Protein AF-A0A2D5T0W1-F1 (afdb_monomer)

Sequence (255 aa):
QSCENLFVDTDKVRLIQILGNLVSNSIKYTDVGSITVSSSKSNTHCSIQITDTGIGIEDIDKIMLPFEQETNVQPLDANSSGLGLDVVSHLCELLKIEFSIDSALGKGTQVKLTLPLKKIETSEITNTPTQAPDYTQKLGRILIVDDNTINLIIAEKMLSPLCTCLDKAKDGLKSLELIKKNQYDIVLLDINMPHMDGFEVLKELKSLNLTYKPKIYMLTADAYETTKKRCLSLGCDGFLTKPFSKQQLLSLLHS

pLDDT: mean 79.27, std 15.31, range [31.59, 97.62]

Radius of gyration: 21.16 Å; Cα contacts (8 Å, |Δi|>4): 394; chains: 1; bounding box: 55×38×54 Å

Solvent-accessible surface area (backbone atoms only — not comparable to full-atom values): 14738 Å² total; per-residue (Å²): 106,87,65,78,93,69,73,67,90,66,64,63,70,61,51,50,51,40,52,50,42,54,52,50,49,42,55,75,49,27,91,70,76,58,74,47,79,49,64,41,67,61,95,54,34,36,36,42,37,42,36,26,44,16,51,39,43,81,59,64,75,57,40,55,38,80,68,30,66,68,88,88,60,84,61,101,55,96,75,72,74,37,60,56,49,32,53,34,52,53,52,25,59,76,68,63,29,49,76,48,76,50,56,35,68,72,61,6,37,36,39,38,39,39,37,66,44,65,82,76,76,86,76,78,77,69,82,64,77,75,68,73,76,82,72,81,68,64,42,56,33,33,34,43,32,36,60,50,68,66,58,49,54,53,50,44,71,64,40,56,91,45,32,75,42,76,49,80,25,59,36,35,68,54,40,52,55,46,57,75,73,44,88,46,50,33,37,40,34,33,38,90,35,76,102,35,29,32,66,55,43,50,53,52,55,68,71,48,86,60,96,67,82,53,45,36,32,39,34,28,79,64,84,50,69,69,57,53,53,53,44,52,77,66,66,47,76,45,71,46,51,50,90,69,51,67,65,61,52,50,60,58,77,76,105

Nearest PDB structures (foldseek):
  4h60-assembly1_A  TM=9.313E-01  e=6.695E-10  Vibrio cholerae O395
  3oo1-assembly2_B  TM=9.133E-01  e=2.924E-09  Escherichia coli K-12
  8wiw-assembly1_h  TM=9.390E-01  e=2.219E-08  Salmonella enterica subsp. enterica serovar Typhimurium str. LT2
  1u8t-assembly2_B  TM=9.004E-01  e=1.444E-08  Escherichia coli
  6zxc-assembly2_D  TM=9.232E-01  e=6.704E-08  Leptospira biflexa serovar Patoc strain 'Patoc 1 (Paris)'

Foldseek 3Di:
DDCPPADAPFDPLLVVLLVVLLVVVLVQQAPDWDWDWDWDDDPWKIKIKIWHQGQWDADPPQLLDPQGDDPPDDGPDPPDRSRRNVSNVVSCVVRVWDWDKDIDGRRTIMIMTMGTGDDDPPDDPPPPPPPPPPLVDAAEEEEEEALDPVVVVVVCVLRVVRHPYYHYHNALVVVLVDVVVDPHQEYEAEQDHPPAGRLNSLVVVVVPPDPDDHQYEYEYCDPDPVVVVSCVVSPHPYYDHPPDDSSVVVVSSVD

Mean predicted aligned error: 15.55 Å

Structure (mmCIF, N/CA/C/O backbone):
data_AF-A0A2D5T0W1-F1
#
_entry.id   AF-A0A2D5T0W1-F1
#
loop_
_atom_site.group_PDB
_atom_site.id
_atom_site.type_symbol
_atom_site.label_atom_id
_atom_site.label_alt_id
_atom_site.label_comp_id
_atom_site.label_asym_id
_atom_site.label_entity_id
_atom_site.label_seq_id
_atom_site.pdbx_PDB_ins_code
_atom_site.Cartn_x
_atom_site.Cartn_y
_atom_site.Cartn_z
_atom_site.occupancy
_atom_site.B_iso_or_equiv
_atom_site.auth_seq_id
_atom_site.auth_comp_id
_atom_site.auth_asym_id
_atom_site.auth_atom_id
_atom_site.pdbx_PDB_model_num
ATOM 1 N N . GLN A 1 1 ? 24.998 -7.836 -4.354 1.00 45.38 1 GLN A N 1
ATOM 2 C CA . GLN A 1 1 ? 25.254 -7.440 -2.948 1.00 45.38 1 GLN A CA 1
ATOM 3 C C . GLN A 1 1 ? 23.921 -7.093 -2.311 1.00 45.38 1 GLN A C 1
ATOM 5 O O . GLN A 1 1 ? 23.120 -6.476 -2.999 1.00 45.38 1 GLN A O 1
ATOM 10 N N . SER A 1 2 ? 23.685 -7.472 -1.050 1.00 46.75 2 SER A N 1
ATOM 11 C CA . SER A 1 2 ? 22.468 -7.064 -0.334 1.00 46.75 2 SER A CA 1
ATOM 12 C C . SER A 1 2 ? 22.363 -5.529 -0.294 1.00 46.75 2 SER A C 1
ATOM 14 O O . SER A 1 2 ? 23.347 -4.827 -0.019 1.00 46.75 2 SER A O 1
ATOM 16 N N . CYS A 1 3 ? 21.182 -5.013 -0.632 1.00 53.59 3 CYS A N 1
ATOM 17 C CA . CYS A 1 3 ? 20.845 -3.588 -0.614 1.00 53.59 3 CYS A CA 1
ATOM 18 C C . CYS A 1 3 ? 20.311 -3.125 0.753 1.00 53.59 3 CYS A C 1
ATOM 20 O O . CYS A 1 3 ? 19.747 -2.037 0.851 1.00 53.59 3 CYS A O 1
ATOM 22 N N . GLU A 1 4 ? 20.496 -3.922 1.809 1.00 51.88 4 GLU A N 1
ATOM 23 C CA . GLU A 1 4 ? 20.192 -3.520 3.184 1.00 51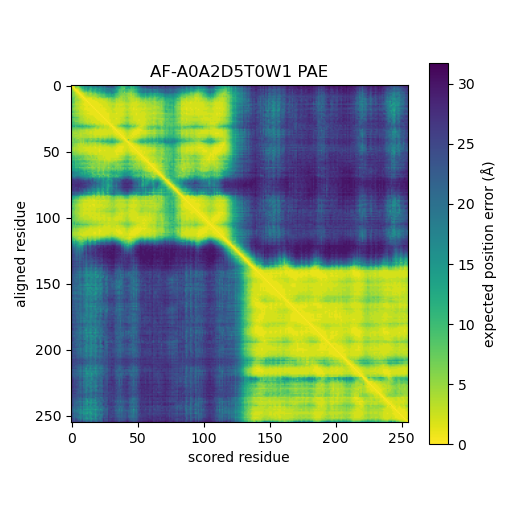.88 4 GLU A CA 1
ATOM 24 C C . GLU A 1 4 ? 20.899 -2.202 3.550 1.00 51.88 4 GLU A C 1
ATOM 26 O O . GLU A 1 4 ? 22.074 -1.996 3.228 1.00 51.88 4 GLU A O 1
ATOM 31 N N . ASN A 1 5 ? 20.160 -1.304 4.214 1.00 54.34 5 ASN A N 1
ATOM 32 C CA . ASN A 1 5 ? 20.605 0.019 4.682 1.00 54.34 5 ASN A CA 1
ATOM 33 C C . ASN A 1 5 ? 21.060 1.005 3.587 1.00 54.34 5 ASN A C 1
ATOM 35 O O . ASN A 1 5 ? 21.870 1.895 3.847 1.00 54.34 5 ASN A O 1
ATOM 39 N N . LEU A 1 6 ? 20.546 0.869 2.361 1.00 63.28 6 LEU A N 1
ATOM 40 C CA . LEU A 1 6 ? 20.759 1.850 1.298 1.00 63.28 6 LEU A CA 1
ATOM 41 C C . LEU A 1 6 ? 19.722 2.980 1.384 1.00 63.28 6 LEU A C 1
ATOM 43 O O . LEU A 1 6 ? 18.521 2.730 1.298 1.00 63.28 6 LEU A O 1
ATOM 47 N N . PHE A 1 7 ? 20.190 4.221 1.505 1.00 64.81 7 PHE A N 1
ATOM 48 C CA . PHE A 1 7 ? 19.343 5.412 1.477 1.00 64.81 7 PHE A CA 1
ATOM 49 C C . PHE A 1 7 ? 19.454 6.080 0.108 1.00 64.81 7 PHE A C 1
ATOM 51 O O . PHE A 1 7 ? 20.556 6.359 -0.363 1.00 64.81 7 PHE A O 1
ATOM 58 N N . VAL A 1 8 ? 18.311 6.309 -0.537 1.00 72.25 8 VAL A N 1
ATOM 59 C CA . VAL A 1 8 ? 18.223 7.027 -1.812 1.00 72.25 8 VAL A CA 1
ATOM 60 C C . VAL A 1 8 ? 17.507 8.347 -1.555 1.00 72.25 8 VAL A C 1
ATOM 62 O O . VAL A 1 8 ? 16.412 8.357 -0.996 1.00 72.25 8 VAL A O 1
ATOM 65 N N . ASP A 1 9 ? 18.135 9.449 -1.954 1.00 73.56 9 ASP A N 1
ATOM 66 C CA . ASP A 1 9 ? 17.554 10.790 -1.895 1.00 73.56 9 ASP A CA 1
ATOM 67 C C . ASP A 1 9 ? 16.617 10.989 -3.096 1.00 73.56 9 ASP A C 1
ATOM 69 O O . ASP A 1 9 ? 17.058 11.289 -4.205 1.00 73.56 9 ASP A O 1
ATOM 73 N N . THR A 1 10 ? 15.328 10.712 -2.897 1.00 80.94 10 THR A N 1
ATOM 74 C CA . THR A 1 10 ? 14.291 10.777 -3.935 1.00 80.94 10 THR A CA 1
ATOM 75 C C . THR A 1 10 ? 12.915 11.030 -3.316 1.00 80.94 10 THR A C 1
ATOM 77 O O . THR A 1 10 ? 12.722 10.857 -2.109 1.00 80.94 10 THR A O 1
ATOM 80 N N . ASP A 1 11 ? 11.934 11.416 -4.135 1.00 82.19 11 ASP A N 1
ATOM 81 C CA . ASP A 1 11 ? 10.546 11.516 -3.689 1.00 82.19 11 ASP A CA 1
ATOM 82 C C . ASP A 1 11 ? 9.986 10.109 -3.447 1.00 82.19 11 ASP A C 1
ATOM 84 O O . ASP A 1 11 ? 9.605 9.379 -4.365 1.00 82.19 11 ASP A O 1
ATOM 88 N N . LYS A 1 12 ? 9.938 9.730 -2.168 1.00 80.25 12 LYS A N 1
ATOM 89 C CA . LYS A 1 12 ? 9.448 8.427 -1.715 1.00 80.25 12 LYS A CA 1
ATOM 90 C C . LYS A 1 12 ? 8.034 8.127 -2.216 1.00 80.25 12 LYS A C 1
ATOM 92 O O . LYS A 1 12 ? 7.755 6.979 -2.551 1.00 80.25 12 LYS A O 1
ATOM 97 N N . VAL A 1 13 ? 7.134 9.112 -2.240 1.00 73.19 13 VAL A N 1
ATOM 98 C CA . VAL A 1 13 ? 5.731 8.891 -2.624 1.00 73.19 13 VAL A CA 1
ATOM 99 C C . VAL A 1 13 ? 5.659 8.562 -4.108 1.00 73.19 13 VAL A C 1
ATOM 101 O O . VAL A 1 13 ? 5.039 7.569 -4.488 1.00 73.19 13 VAL A O 1
ATOM 104 N N . ARG A 1 14 ? 6.356 9.340 -4.941 1.00 80.31 14 ARG A N 1
ATOM 105 C CA . ARG A 1 14 ? 6.406 9.119 -6.391 1.00 80.31 14 ARG A CA 1
ATOM 106 C C . ARG A 1 14 ? 7.148 7.840 -6.763 1.00 80.31 14 ARG A C 1
ATOM 108 O O . ARG A 1 14 ? 6.689 7.115 -7.638 1.00 80.31 14 ARG A O 1
ATOM 115 N N . LEU A 1 15 ? 8.227 7.498 -6.057 1.00 84.81 15 LEU A N 1
ATOM 116 C CA . LEU A 1 15 ? 8.917 6.225 -6.267 1.00 84.81 15 LEU A CA 1
ATOM 117 C C . LEU A 1 15 ? 8.020 5.029 -5.922 1.00 84.81 15 LEU A C 1
ATOM 119 O O . LEU A 1 15 ? 7.969 4.065 -6.682 1.00 84.81 15 LEU A O 1
ATOM 123 N N . ILE A 1 16 ? 7.281 5.079 -4.809 1.00 83.44 16 ILE A N 1
ATOM 124 C CA . ILE A 1 16 ? 6.334 4.005 -4.480 1.00 83.44 16 ILE A CA 1
ATOM 125 C C . ILE A 1 16 ? 5.197 3.950 -5.508 1.00 83.44 16 ILE A C 1
ATOM 127 O O . ILE A 1 16 ? 4.772 2.854 -5.856 1.00 83.44 16 ILE A O 1
ATOM 131 N N . GLN A 1 17 ? 4.742 5.090 -6.036 1.00 77.19 17 GLN A N 1
ATOM 132 C CA . GLN A 1 17 ? 3.754 5.135 -7.119 1.00 77.19 17 GLN A CA 1
ATOM 133 C C . GLN A 1 17 ? 4.265 4.416 -8.380 1.00 77.19 17 GLN A C 1
ATOM 135 O O . GLN A 1 17 ? 3.554 3.575 -8.927 1.00 77.19 17 GLN A O 1
ATOM 140 N N . ILE A 1 18 ? 5.514 4.676 -8.791 1.00 84.75 18 ILE A N 1
ATOM 141 C CA . ILE A 1 18 ? 6.159 3.970 -9.909 1.00 84.75 18 ILE A CA 1
ATOM 142 C C . ILE A 1 18 ? 6.180 2.458 -9.647 1.00 84.75 18 ILE A C 1
ATOM 144 O O . ILE A 1 18 ? 5.709 1.671 -10.466 1.00 84.75 18 ILE A O 1
ATOM 148 N N . LEU A 1 19 ? 6.701 2.042 -8.489 1.00 88.38 19 LEU A N 1
ATOM 149 C CA . LEU A 1 19 ? 6.830 0.624 -8.145 1.00 88.38 19 LEU A CA 1
ATOM 150 C C . LEU A 1 19 ? 5.466 -0.072 -8.055 1.00 88.38 19 LEU A C 1
ATOM 152 O O . LEU A 1 19 ? 5.326 -1.205 -8.509 1.00 88.38 19 LEU A O 1
ATOM 156 N N . GLY A 1 20 ? 4.461 0.609 -7.502 1.00 81.69 20 GLY A N 1
ATOM 157 C CA . GLY A 1 20 ? 3.093 0.114 -7.404 1.00 81.69 20 GLY A CA 1
ATOM 158 C C . GLY A 1 20 ? 2.482 -0.161 -8.775 1.00 81.69 20 GLY A C 1
ATOM 159 O O . GLY A 1 20 ? 1.943 -1.245 -8.985 1.00 81.69 20 GLY A O 1
ATOM 160 N N . ASN A 1 21 ? 2.633 0.768 -9.723 1.00 81.44 21 ASN A N 1
ATOM 161 C CA . ASN A 1 21 ? 2.142 0.591 -11.091 1.00 81.44 21 ASN A CA 1
ATOM 162 C C . ASN A 1 21 ? 2.801 -0.608 -11.782 1.00 81.44 21 ASN A C 1
ATOM 164 O O . ASN A 1 21 ? 2.114 -1.439 -12.373 1.00 81.44 21 ASN A O 1
ATOM 168 N N . LEU A 1 22 ? 4.125 -0.736 -11.666 1.00 85.88 22 LEU A N 1
ATOM 169 C CA . LEU A 1 22 ? 4.877 -1.812 -12.315 1.00 85.88 22 LEU A CA 1
ATOM 170 C C . LEU A 1 22 ? 4.545 -3.196 -11.738 1.00 85.88 22 LEU A C 1
ATOM 172 O O . LEU A 1 22 ? 4.319 -4.142 -12.494 1.00 85.88 22 LEU A O 1
ATOM 176 N N . VAL A 1 23 ? 4.461 -3.319 -10.409 1.00 84.94 23 VAL A N 1
ATOM 177 C CA . VAL A 1 23 ? 4.083 -4.581 -9.748 1.00 84.94 23 VAL A CA 1
ATOM 178 C C . VAL A 1 23 ? 2.622 -4.931 -10.031 1.00 84.94 23 VAL A C 1
ATOM 180 O O . VAL 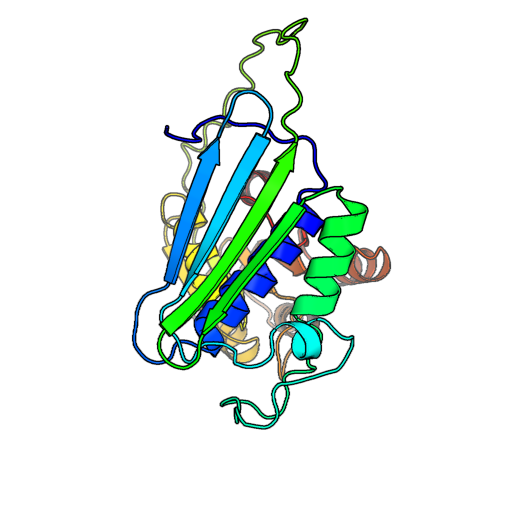A 1 23 ? 2.318 -6.090 -10.296 1.00 84.94 23 VAL A O 1
ATOM 183 N N . SER A 1 24 ? 1.722 -3.944 -10.024 1.00 78.19 24 SER A N 1
ATOM 184 C CA . SER A 1 24 ? 0.312 -4.155 -10.366 1.00 78.19 24 SER A CA 1
ATOM 185 C C . SER A 1 24 ? 0.155 -4.672 -11.797 1.00 78.19 24 SER A C 1
ATOM 187 O O . SER A 1 24 ? -0.530 -5.669 -12.013 1.00 78.19 24 SER A O 1
ATOM 189 N N . ASN A 1 25 ? 0.866 -4.077 -12.763 1.00 81.81 25 ASN A N 1
ATOM 190 C CA . ASN A 1 25 ? 0.891 -4.564 -14.144 1.00 81.81 25 ASN A CA 1
ATOM 191 C C . ASN A 1 25 ? 1.426 -5.999 -14.224 1.00 81.81 25 ASN A C 1
ATOM 193 O O . ASN A 1 25 ? 0.813 -6.841 -14.872 1.00 81.81 25 ASN A O 1
ATOM 197 N N . SER A 1 26 ? 2.513 -6.299 -13.509 1.00 83.06 26 SER A N 1
ATOM 198 C CA . SER A 1 26 ? 3.088 -7.651 -13.464 1.00 83.06 26 SER A CA 1
ATOM 199 C C . SER A 1 26 ? 2.066 -8.687 -12.977 1.00 83.06 26 SER A C 1
ATOM 201 O O . SER A 1 26 ? 1.957 -9.761 -13.560 1.00 83.06 26 SER A O 1
ATOM 203 N N . ILE A 1 27 ? 1.286 -8.358 -11.938 1.00 79.00 27 ILE A N 1
ATOM 204 C CA . ILE A 1 27 ? 0.214 -9.219 -11.405 1.00 79.00 27 ILE A CA 1
ATOM 205 C C . ILE A 1 27 ? -0.926 -9.351 -12.412 1.00 79.00 27 ILE A C 1
ATOM 207 O O . ILE A 1 27 ? -1.388 -10.454 -12.676 1.00 79.00 27 ILE A O 1
ATOM 211 N N . LYS A 1 28 ? -1.367 -8.234 -12.994 1.00 76.00 28 LYS A N 1
ATOM 212 C CA . LYS A 1 28 ? -2.501 -8.198 -13.920 1.00 76.00 28 LYS A CA 1
ATOM 213 C C . LYS A 1 28 ? -2.263 -9.031 -15.183 1.00 76.00 28 LYS A C 1
ATOM 215 O O . LYS A 1 28 ? -3.205 -9.617 -15.703 1.00 76.00 28 LYS A O 1
ATOM 220 N N . TYR A 1 29 ? -1.028 -9.062 -15.682 1.00 77.69 29 TYR A N 1
ATOM 221 C CA . TYR A 1 29 ? -0.672 -9.710 -16.949 1.00 77.69 29 TYR A CA 1
ATOM 222 C C . TYR A 1 29 ? 0.039 -11.064 -16.778 1.00 77.69 29 TYR A C 1
ATOM 224 O O . TYR A 1 29 ? 0.425 -11.686 -17.771 1.00 77.69 29 TYR A O 1
ATOM 232 N N . THR A 1 30 ? 0.170 -11.551 -15.539 1.00 80.38 30 THR A N 1
ATOM 233 C CA . THR A 1 30 ? 0.715 -12.879 -15.217 1.00 80.38 30 THR A CA 1
ATOM 234 C C . THR A 1 30 ? -0.337 -13.712 -14.500 1.00 80.38 30 THR A C 1
ATOM 236 O O . THR A 1 30 ? -0.430 -13.690 -13.276 1.00 80.38 30 THR A O 1
ATOM 239 N N . ASP A 1 31 ? -1.125 -14.462 -15.270 1.00 76.81 31 ASP A N 1
ATOM 240 C CA . ASP A 1 31 ? -2.172 -15.337 -14.724 1.00 76.81 31 ASP A CA 1
ATOM 241 C C . ASP A 1 31 ? -1.574 -16.589 -14.050 1.00 76.81 31 ASP A C 1
ATOM 243 O O . ASP A 1 31 ? -1.896 -16.937 -12.914 1.00 76.81 31 ASP A O 1
ATOM 247 N N . VAL A 1 32 ? -0.601 -17.226 -14.713 1.00 77.12 32 VAL A N 1
ATOM 248 C CA . VAL A 1 32 ? 0.178 -18.348 -14.173 1.00 77.12 32 VAL A CA 1
ATOM 249 C C . VAL A 1 32 ? 1.659 -18.062 -14.374 1.00 77.12 32 VAL A C 1
ATOM 251 O O . VAL A 1 32 ? 2.104 -17.862 -15.499 1.00 77.12 32 VAL A O 1
ATOM 254 N N . GLY A 1 33 ? 2.433 -18.068 -13.289 1.00 87.38 33 GLY A N 1
ATOM 255 C CA . GLY A 1 33 ? 3.867 -17.805 -13.343 1.00 87.38 33 GLY A CA 1
ATOM 256 C C . GLY A 1 33 ? 4.416 -17.267 -12.028 1.00 87.38 33 GLY A C 1
ATOM 257 O O . GLY A 1 33 ? 3.866 -17.496 -10.951 1.00 87.38 33 GLY A O 1
ATOM 258 N N . SER A 1 34 ? 5.529 -16.551 -12.120 1.00 85.31 34 SER A N 1
ATOM 259 C CA . SER A 1 34 ? 6.159 -15.845 -11.012 1.00 85.31 34 SER A CA 1
ATOM 260 C C . SER A 1 34 ? 6.420 -14.382 -11.352 1.00 85.31 34 SER A C 1
ATOM 262 O O . SER A 1 34 ? 6.590 -14.003 -12.512 1.00 85.31 34 SER A O 1
ATOM 264 N N . ILE A 1 35 ? 6.462 -13.575 -10.292 1.00 88.44 35 ILE A N 1
ATOM 265 C CA . ILE A 1 35 ? 6.855 -12.171 -10.322 1.00 88.44 35 ILE A CA 1
ATOM 266 C C . ILE A 1 35 ? 7.987 -12.016 -9.316 1.00 88.44 35 ILE A C 1
ATOM 268 O O . ILE A 1 35 ? 7.854 -12.380 -8.146 1.00 88.44 35 ILE A O 1
ATOM 272 N N . THR A 1 36 ? 9.113 -11.486 -9.774 1.00 88.62 36 THR A N 1
ATOM 273 C CA . THR A 1 36 ? 10.325 -11.303 -8.983 1.00 88.62 36 THR A CA 1
ATOM 274 C C . THR A 1 36 ? 10.657 -9.825 -8.910 1.00 88.62 36 THR A C 1
ATOM 276 O O . THR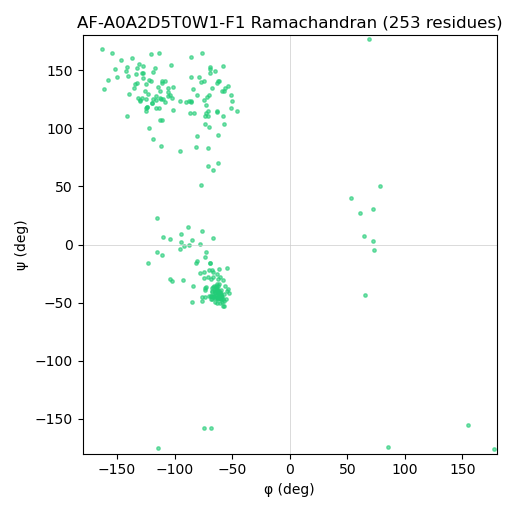 A 1 36 ? 10.827 -9.171 -9.934 1.00 88.62 36 THR A O 1
ATOM 279 N N . VAL A 1 37 ? 10.798 -9.307 -7.691 1.00 89.69 37 VAL A N 1
ATOM 280 C CA . VAL A 1 37 ? 11.337 -7.967 -7.443 1.00 89.69 37 VAL A CA 1
ATOM 281 C C . VAL A 1 37 ? 12.720 -8.125 -6.835 1.00 89.69 37 VAL A C 1
ATOM 283 O O . VAL A 1 37 ? 12.885 -8.774 -5.803 1.00 89.69 37 VAL A O 1
ATOM 286 N N . SER A 1 38 ? 13.721 -7.541 -7.479 1.00 87.62 38 SER A N 1
ATOM 287 C CA . SER A 1 38 ? 15.112 -7.595 -7.044 1.00 87.62 38 SER A CA 1
ATOM 288 C C . SER A 1 38 ? 15.729 -6.204 -7.042 1.00 87.62 38 SER A C 1
ATOM 290 O O . SER A 1 38 ? 15.271 -5.295 -7.734 1.00 87.62 38 SER A O 1
ATOM 292 N N . SER A 1 39 ? 16.765 -6.018 -6.233 1.00 87.12 39 SER A N 1
ATOM 293 C CA . SER A 1 39 ? 17.543 -4.787 -6.223 1.00 87.12 39 SER A CA 1
ATOM 294 C C . SER A 1 39 ? 19.031 -5.097 -6.239 1.00 87.12 39 SER A C 1
ATOM 296 O O . SER A 1 39 ? 19.492 -6.113 -5.712 1.00 87.12 39 SER A O 1
ATOM 298 N N . SER A 1 40 ? 19.797 -4.226 -6.886 1.00 85.75 40 SER A N 1
ATOM 299 C CA . SER A 1 40 ? 21.252 -4.307 -6.915 1.00 85.75 40 SER A CA 1
ATOM 300 C C . SER A 1 40 ? 21.859 -2.912 -6.828 1.00 85.75 40 SER A C 1
ATOM 302 O O . SER A 1 40 ? 21.235 -1.929 -7.216 1.00 85.75 40 SER A O 1
ATOM 304 N N . LYS A 1 41 ? 23.076 -2.804 -6.299 1.00 84.25 41 LYS A N 1
ATOM 305 C CA . LYS A 1 41 ? 23.775 -1.524 -6.146 1.00 84.25 41 LYS A CA 1
ATOM 306 C C . LYS A 1 41 ? 25.164 -1.569 -6.765 1.00 84.25 41 LYS A C 1
ATOM 308 O O . LYS A 1 41 ? 25.838 -2.598 -6.718 1.00 84.25 41 LYS A O 1
ATOM 313 N N . SER A 1 42 ? 25.585 -0.427 -7.284 1.00 81.38 42 SER A N 1
ATOM 314 C CA . SER A 1 42 ? 26.960 -0.080 -7.623 1.00 81.38 42 SER A CA 1
ATOM 315 C C . SER A 1 42 ? 27.429 1.072 -6.721 1.00 81.38 42 SER A C 1
ATOM 317 O O . SER A 1 42 ? 26.714 1.498 -5.815 1.00 81.38 42 SER A O 1
ATOM 319 N N . ASN A 1 43 ? 28.634 1.594 -6.957 1.00 75.25 43 ASN A N 1
ATOM 320 C CA . ASN A 1 43 ? 29.147 2.746 -6.206 1.00 75.25 43 ASN A CA 1
ATOM 321 C C . ASN A 1 43 ? 28.384 4.048 -6.488 1.00 75.25 43 ASN A C 1
ATOM 323 O O . ASN A 1 43 ? 28.456 4.974 -5.685 1.00 75.25 43 ASN A O 1
ATOM 327 N N . THR A 1 44 ? 27.705 4.135 -7.631 1.00 79.50 44 THR A N 1
ATOM 328 C CA . THR A 1 44 ? 27.087 5.373 -8.126 1.00 79.50 44 THR A CA 1
ATOM 329 C C . THR A 1 44 ? 25.594 5.237 -8.374 1.00 79.50 44 THR A C 1
ATOM 331 O O . THR A 1 44 ? 24.918 6.252 -8.481 1.00 79.50 44 THR A O 1
ATOM 334 N N . HIS A 1 45 ? 25.065 4.013 -8.445 1.00 86.19 45 HIS A N 1
ATOM 335 C CA . HIS A 1 45 ? 23.668 3.766 -8.784 1.00 86.19 45 HIS A CA 1
ATOM 336 C C . HIS A 1 45 ? 23.079 2.607 -7.980 1.00 86.19 45 HIS A C 1
ATOM 338 O O . HIS A 1 45 ? 23.761 1.641 -7.640 1.00 86.19 45 HIS A O 1
ATOM 344 N N . CYS A 1 46 ? 21.783 2.685 -7.714 1.00 88.56 46 CYS A N 1
ATOM 345 C CA . CYS A 1 46 ? 20.951 1.576 -7.279 1.00 88.56 46 CYS A CA 1
ATOM 346 C C . CYS A 1 46 ? 20.040 1.199 -8.438 1.00 88.56 46 CYS A C 1
ATOM 348 O O . CYS A 1 46 ? 19.532 2.081 -9.117 1.00 88.56 46 CYS A O 1
ATOM 350 N N . SER A 1 47 ? 19.808 -0.087 -8.657 1.00 90.62 47 SER A N 1
ATOM 351 C CA . SER A 1 47 ? 18.797 -0.549 -9.596 1.00 90.62 47 SER A CA 1
ATOM 352 C C . SER A 1 47 ? 17.756 -1.400 -8.895 1.00 90.62 47 SER A C 1
ATOM 354 O O . SER A 1 47 ? 18.082 -2.195 -8.011 1.00 90.62 47 SER A O 1
ATOM 356 N N . ILE A 1 48 ? 16.505 -1.215 -9.296 1.00 92.38 48 ILE A N 1
ATOM 357 C CA . ILE A 1 48 ? 15.366 -2.040 -8.912 1.00 92.38 48 ILE A CA 1
ATOM 358 C C . ILE A 1 48 ? 14.860 -2.688 -10.191 1.00 92.38 48 ILE A C 1
ATOM 360 O O . ILE A 1 48 ? 14.615 -1.997 -11.176 1.00 92.38 48 ILE A O 1
ATOM 364 N N . GLN A 1 49 ? 14.719 -4.005 -10.175 1.00 93.25 49 GLN A N 1
ATOM 365 C CA . GLN A 1 49 ? 14.267 -4.782 -11.313 1.00 93.25 49 GLN A CA 1
ATOM 366 C C . GLN A 1 49 ? 13.036 -5.593 -10.928 1.00 93.25 49 GLN A C 1
ATOM 368 O O . GLN A 1 49 ? 13.035 -6.293 -9.914 1.00 93.25 49 GLN A O 1
ATOM 373 N N . ILE A 1 50 ? 12.000 -5.494 -11.750 1.00 93.75 50 ILE A N 1
ATOM 374 C CA . ILE A 1 50 ? 10.745 -6.227 -11.627 1.00 93.75 50 ILE A CA 1
ATOM 375 C C . ILE A 1 50 ? 10.656 -7.116 -12.860 1.00 93.75 50 ILE A C 1
ATOM 377 O O . ILE A 1 50 ? 10.814 -6.642 -13.980 1.00 93.75 50 ILE A O 1
ATOM 381 N N . THR A 1 51 ? 10.505 -8.418 -12.660 1.00 90.88 51 THR A N 1
ATOM 382 C CA . THR A 1 51 ? 10.447 -9.400 -13.743 1.00 90.88 51 THR A CA 1
ATOM 383 C C . THR A 1 51 ? 9.245 -10.290 -13.536 1.00 90.88 51 THR A C 1
ATOM 385 O O . THR A 1 51 ? 9.121 -10.914 -12.484 1.00 90.88 51 THR A O 1
ATOM 388 N N . ASP A 1 52 ? 8.388 -10.358 -14.538 1.00 92.19 52 ASP A N 1
ATOM 389 C CA . ASP A 1 52 ? 7.274 -11.284 -14.608 1.00 92.19 52 ASP A CA 1
ATOM 390 C C . ASP A 1 52 ? 7.473 -12.302 -15.732 1.00 92.19 52 ASP A C 1
ATOM 392 O O . ASP A 1 52 ? 8.345 -12.164 -16.587 1.00 92.19 52 ASP A O 1
ATOM 396 N N . THR A 1 53 ? 6.677 -13.363 -15.682 1.00 90.38 53 THR A N 1
ATOM 397 C CA . THR A 1 53 ? 6.671 -14.464 -16.661 1.00 90.38 53 THR A CA 1
ATOM 398 C C . THR A 1 53 ? 5.340 -14.520 -17.408 1.00 90.38 53 THR A C 1
ATOM 400 O O . THR A 1 53 ? 4.938 -15.576 -17.889 1.00 90.38 53 THR A O 1
ATOM 403 N N . GLY A 1 54 ? 4.630 -13.389 -17.446 1.00 87.75 54 GLY A N 1
ATOM 404 C CA . GLY A 1 54 ? 3.302 -13.274 -18.019 1.00 87.75 54 GLY A CA 1
ATOM 405 C C . GLY A 1 54 ? 3.295 -13.286 -19.543 1.00 87.75 54 GLY A C 1
ATOM 406 O O . GLY A 1 54 ? 4.218 -13.751 -20.212 1.00 87.75 54 GLY A O 1
ATOM 407 N N . ILE A 1 55 ? 2.224 -12.738 -20.108 1.00 84.44 55 ILE A N 1
ATOM 408 C CA . ILE A 1 55 ? 1.981 -12.738 -21.559 1.00 84.44 55 ILE A CA 1
ATOM 409 C C . ILE A 1 55 ? 3.057 -12.003 -22.373 1.00 84.44 55 ILE A C 1
ATOM 411 O O . ILE A 1 55 ? 3.215 -12.294 -23.557 1.00 84.44 55 ILE A O 1
ATOM 415 N N . GLY A 1 56 ? 3.818 -11.103 -21.744 1.00 85.50 56 GLY A N 1
ATOM 416 C CA . GLY A 1 56 ? 4.769 -10.229 -22.427 1.00 85.50 56 GLY A CA 1
ATOM 417 C C . GLY A 1 56 ? 4.089 -9.177 -23.308 1.00 85.50 56 GLY A C 1
ATOM 418 O O . GLY A 1 56 ? 2.867 -9.132 -23.415 1.00 85.50 56 GLY A O 1
ATOM 419 N N . ILE A 1 57 ? 4.906 -8.319 -23.905 1.00 84.88 57 ILE A N 1
ATOM 420 C CA . ILE A 1 57 ? 4.504 -7.164 -24.711 1.00 84.88 57 ILE A CA 1
ATOM 421 C C . ILE A 1 57 ? 5.203 -7.308 -26.064 1.00 84.88 57 ILE A C 1
ATOM 423 O O . ILE A 1 57 ? 6.400 -7.602 -26.108 1.00 84.88 57 ILE A O 1
ATOM 427 N N . GLU A 1 58 ? 4.465 -7.148 -27.160 1.00 81.50 58 GLU A N 1
ATOM 428 C CA . GLU A 1 58 ? 4.997 -7.212 -28.525 1.00 81.50 58 GLU A CA 1
ATOM 429 C C . GLU A 1 58 ? 5.564 -5.858 -28.953 1.00 81.50 58 GLU A C 1
ATOM 431 O O . GLU A 1 58 ? 6.701 -5.774 -29.415 1.00 81.50 58 GLU A O 1
ATOM 436 N N . ASP A 1 59 ? 4.778 -4.797 -28.763 1.00 81.88 59 ASP A N 1
ATOM 437 C CA . ASP A 1 59 ? 5.106 -3.444 -29.213 1.00 81.88 59 ASP A CA 1
ATOM 438 C C . ASP A 1 59 ? 5.369 -2.511 -28.024 1.00 81.88 59 ASP A C 1
ATOM 440 O O . ASP A 1 59 ? 4.489 -1.794 -27.537 1.00 81.88 59 ASP A O 1
ATOM 444 N N . ILE A 1 60 ? 6.614 -2.545 -27.542 1.00 81.31 60 ILE A N 1
ATOM 445 C CA . ILE A 1 60 ? 7.082 -1.710 -26.429 1.00 81.31 60 ILE A CA 1
ATOM 446 C C . ILE A 1 60 ? 6.936 -0.222 -26.761 1.00 81.31 60 ILE A C 1
ATOM 448 O O . ILE A 1 60 ? 6.498 0.550 -25.910 1.00 81.31 60 ILE A O 1
ATOM 452 N N . ASP A 1 61 ? 7.282 0.185 -27.981 1.00 79.62 61 ASP A N 1
ATOM 453 C CA . ASP A 1 61 ? 7.279 1.595 -28.371 1.00 79.62 61 ASP A CA 1
ATOM 454 C C . ASP A 1 61 ? 5.860 2.166 -28.350 1.00 79.62 61 ASP A C 1
ATOM 456 O O . ASP A 1 61 ? 5.637 3.281 -27.870 1.00 79.62 61 ASP A O 1
ATOM 460 N N . LYS A 1 62 ? 4.875 1.380 -28.799 1.00 77.00 62 LYS A N 1
ATOM 461 C CA . LYS A 1 62 ? 3.471 1.785 -28.789 1.00 77.00 62 LYS A CA 1
ATOM 462 C C . LYS A 1 62 ? 2.921 1.963 -27.379 1.00 77.00 62 LYS A C 1
ATOM 464 O O . LYS A 1 62 ? 2.251 2.958 -27.125 1.00 77.00 62 LYS A O 1
ATOM 469 N N . ILE A 1 63 ? 3.203 1.050 -26.450 1.00 74.06 63 ILE A N 1
ATOM 470 C CA . ILE A 1 63 ? 2.660 1.142 -25.080 1.00 74.06 63 ILE A CA 1
ATOM 471 C C . ILE A 1 63 ? 3.321 2.234 -24.222 1.00 74.06 63 ILE A C 1
ATOM 473 O O . ILE A 1 63 ? 2.849 2.522 -23.123 1.00 74.06 63 ILE A O 1
ATOM 477 N N . MET A 1 64 ? 4.423 2.824 -24.697 1.00 69.88 64 MET A N 1
ATOM 478 C CA . MET A 1 64 ? 5.037 4.004 -24.077 1.00 69.88 64 MET A CA 1
ATOM 479 C C . MET A 1 64 ? 4.329 5.303 -24.453 1.00 69.88 64 MET A C 1
ATOM 481 O O . MET A 1 64 ? 4.566 6.334 -23.819 1.00 69.88 64 MET A O 1
ATOM 485 N N . LEU A 1 65 ? 3.472 5.279 -25.477 1.00 64.31 65 LEU A N 1
ATOM 486 C CA . LEU A 1 65 ? 2.694 6.442 -25.869 1.00 64.31 65 LEU A CA 1
ATOM 487 C C . LEU A 1 65 ? 1.509 6.640 -24.907 1.00 64.31 65 LEU A C 1
ATOM 489 O O . LEU A 1 65 ? 0.855 5.671 -24.515 1.00 64.31 65 LEU A O 1
ATOM 493 N N . PRO A 1 66 ? 1.191 7.892 -24.531 1.00 59.78 66 PRO A N 1
ATOM 494 C CA . PRO A 1 66 ? 0.062 8.175 -23.654 1.00 59.78 66 PRO A CA 1
ATOM 495 C C . PRO A 1 66 ? -1.248 7.615 -24.212 1.00 59.78 66 PRO A C 1
ATOM 497 O O . PRO A 1 66 ? -1.566 7.834 -25.380 1.00 59.78 66 PRO A O 1
ATOM 500 N N . PHE A 1 67 ? -2.034 6.966 -23.349 1.00 58.44 67 PHE A N 1
ATOM 501 C CA . PHE A 1 67 ? -3.356 6.402 -23.662 1.00 58.44 67 PHE A CA 1
ATOM 502 C C . PHE A 1 67 ? -3.376 5.260 -24.692 1.00 58.44 67 PHE A C 1
ATOM 504 O O . PHE A 1 67 ? -4.460 4.806 -25.061 1.00 58.44 67 PHE A O 1
ATOM 511 N N . GLU A 1 68 ? -2.218 4.758 -25.123 1.00 62.44 68 GLU A N 1
ATOM 512 C CA . GLU A 1 68 ? -2.138 3.595 -26.005 1.00 62.44 68 GLU A CA 1
ATOM 513 C C . GLU A 1 68 ? -2.165 2.285 -25.208 1.00 62.44 68 GLU A C 1
ATOM 515 O O . GLU A 1 68 ? -1.630 2.166 -24.104 1.00 62.44 68 GLU A O 1
ATOM 520 N N . GLN A 1 69 ? -2.820 1.277 -25.780 1.00 60.66 69 GLN A N 1
ATOM 521 C CA . GLN A 1 69 ? -2.866 -0.078 -25.239 1.00 60.66 69 GLN A CA 1
ATOM 522 C C . GLN A 1 69 ? -2.572 -1.088 -26.338 1.00 60.66 69 GLN A C 1
ATOM 524 O O . GLN A 1 69 ? -2.864 -0.872 -27.520 1.00 60.66 69 GLN A O 1
ATOM 529 N N . GLU A 1 70 ? -2.025 -2.229 -25.939 1.00 62.53 70 GLU A N 1
ATOM 530 C CA . GLU A 1 70 ? -1.823 -3.337 -26.855 1.00 62.53 70 GLU A CA 1
ATOM 531 C C . GLU A 1 70 ? -3.174 -3.968 -27.215 1.00 62.53 70 GLU A C 1
ATOM 533 O O . GLU A 1 70 ? -3.884 -4.522 -26.378 1.00 62.53 70 GLU A O 1
ATOM 538 N N . THR A 1 71 ? -3.550 -3.860 -28.489 1.00 54.09 71 THR A N 1
ATOM 539 C CA . THR A 1 71 ? -4.881 -4.225 -29.003 1.00 54.09 71 THR A CA 1
ATOM 540 C C . THR A 1 71 ? -5.167 -5.728 -28.984 1.00 54.09 71 THR A C 1
ATOM 542 O O . THR A 1 71 ? -6.324 -6.122 -29.104 1.00 54.09 71 THR A O 1
ATOM 545 N N . ASN A 1 72 ? -4.135 -6.563 -28.835 1.00 49.66 72 ASN A N 1
ATOM 546 C CA . ASN A 1 72 ? -4.243 -8.026 -28.851 1.00 49.66 72 ASN A CA 1
ATOM 547 C C . ASN A 1 72 ? -4.436 -8.652 -27.462 1.00 49.66 72 ASN A C 1
ATOM 549 O O . ASN A 1 72 ? -4.594 -9.868 -27.360 1.00 49.66 72 ASN A O 1
ATOM 553 N N . VAL A 1 73 ? -4.457 -7.847 -26.397 1.00 52.12 73 VAL A N 1
ATOM 554 C CA . VAL A 1 73 ? -4.600 -8.333 -25.025 1.00 52.12 73 VAL A CA 1
ATOM 555 C C . VAL A 1 73 ? -5.949 -7.875 -24.488 1.00 52.12 73 VAL A C 1
ATOM 557 O O . VAL A 1 73 ? -6.129 -6.702 -24.180 1.00 52.12 73 VAL A O 1
ATOM 560 N N . GLN A 1 74 ? -6.914 -8.790 -24.353 1.00 47.09 74 GLN A N 1
ATOM 561 C CA . GLN A 1 74 ? -8.090 -8.521 -23.523 1.00 47.09 74 GLN A CA 1
ATOM 562 C C . GLN A 1 74 ? -7.649 -8.575 -22.055 1.00 47.09 74 GLN A C 1
ATOM 564 O O . GLN A 1 74 ? -7.281 -9.653 -21.583 1.00 47.09 74 GLN A O 1
ATOM 569 N N . PRO A 1 75 ? -7.665 -7.461 -21.303 1.00 48.97 75 PRO A N 1
ATOM 570 C CA . PRO A 1 75 ? -7.493 -7.548 -19.867 1.00 48.97 75 PRO A CA 1
ATOM 571 C C . PRO A 1 75 ? -8.746 -8.204 -19.274 1.00 48.97 75 PRO A C 1
ATOM 573 O O . PRO A 1 75 ? -9.851 -7.977 -19.768 1.00 48.97 75 PRO A O 1
ATOM 576 N N . LEU A 1 76 ? -8.594 -8.962 -18.182 1.00 46.84 76 LEU A N 1
ATOM 577 C CA . LEU A 1 76 ? -9.738 -9.498 -17.426 1.00 46.84 76 LEU A CA 1
ATOM 578 C C . LEU A 1 76 ? -10.739 -8.400 -16.993 1.00 46.84 76 LEU A C 1
ATOM 580 O O . LEU A 1 76 ? -11.904 -8.706 -16.763 1.00 46.84 76 LEU A O 1
ATOM 584 N N . ASP A 1 77 ? -10.307 -7.132 -16.964 1.00 45.22 77 ASP A N 1
ATOM 585 C CA . ASP A 1 77 ? -11.123 -5.963 -16.646 1.00 45.22 77 ASP A CA 1
ATOM 586 C C . ASP A 1 77 ? -11.078 -4.915 -17.774 1.00 45.22 77 ASP A C 1
ATOM 588 O O . ASP A 1 77 ? -10.039 -4.306 -18.043 1.00 45.22 77 ASP A O 1
ATOM 592 N N . ALA A 1 78 ? -12.233 -4.624 -18.380 1.00 37.94 78 ALA A N 1
ATOM 593 C CA . ALA A 1 78 ? -12.419 -3.630 -19.449 1.00 37.94 78 ALA A CA 1
ATOM 594 C C . ALA A 1 78 ? -12.193 -2.155 -19.025 1.00 37.94 78 ALA A C 1
ATOM 596 O O . ALA A 1 78 ? -12.422 -1.244 -19.815 1.00 37.94 78 ALA A O 1
ATOM 597 N N . ASN A 1 79 ? -11.747 -1.912 -17.787 1.00 40.94 79 ASN A N 1
ATOM 598 C CA . ASN A 1 79 ? -11.621 -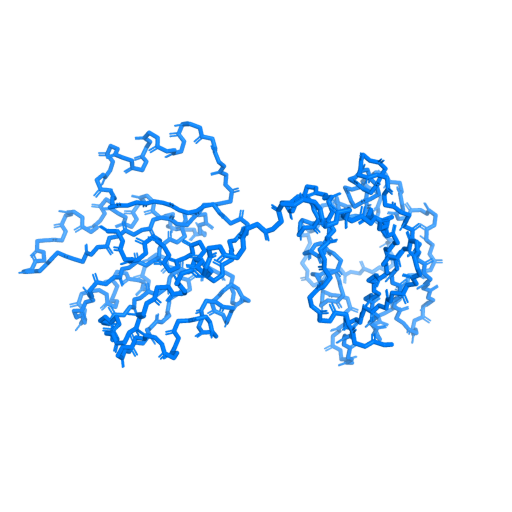0.585 -17.173 1.00 40.94 79 ASN A CA 1
ATOM 599 C C . ASN A 1 79 ? -10.174 -0.105 -16.971 1.00 40.94 79 ASN A C 1
ATOM 601 O O . ASN A 1 79 ? -9.953 0.931 -16.342 1.00 40.94 79 ASN A O 1
ATOM 605 N N . SER A 1 80 ? -9.161 -0.819 -17.469 1.00 50.59 80 SER A N 1
ATOM 606 C CA . SER A 1 80 ? -7.790 -0.307 -17.392 1.00 50.59 80 SER A CA 1
ATOM 607 C C . SER A 1 80 ? -7.585 0.835 -18.378 1.00 50.59 80 SER A C 1
ATOM 609 O O . SER A 1 80 ? -7.727 0.640 -19.576 1.00 50.59 80 SER A O 1
ATOM 611 N N . SER A 1 81 ? -7.233 2.018 -17.881 1.00 52.47 81 SER A N 1
ATOM 612 C CA . SER A 1 81 ? -7.172 3.273 -18.643 1.00 52.47 81 SER A CA 1
ATOM 613 C C . SER A 1 81 ? -5.941 3.449 -19.545 1.00 52.47 81 SER A C 1
ATOM 615 O O . SER A 1 81 ? -5.807 4.490 -20.175 1.00 52.47 81 SER A O 1
ATOM 617 N N . GLY A 1 82 ? -5.014 2.485 -19.597 1.00 52.81 82 GLY A N 1
ATOM 618 C CA . GLY A 1 82 ? -3.753 2.616 -20.350 1.00 52.81 82 GLY A CA 1
ATOM 619 C C . GLY A 1 82 ? -2.728 3.554 -19.694 1.00 52.81 82 GLY A C 1
ATOM 620 O O . GLY A 1 82 ? -1.590 3.601 -20.129 1.00 52.81 82 GLY A O 1
ATOM 621 N N . LEU A 1 83 ? -3.093 4.215 -18.588 1.00 51.12 83 LEU A N 1
ATOM 622 C CA . LEU A 1 83 ? -2.300 5.231 -17.870 1.00 51.12 83 LEU A CA 1
ATOM 623 C C . LEU A 1 83 ? -1.147 4.673 -17.008 1.00 51.12 83 LEU A C 1
ATOM 625 O O . LEU A 1 83 ? -0.648 5.334 -16.098 1.00 51.12 83 LEU A O 1
ATOM 629 N N . GLY A 1 84 ? -0.804 3.395 -17.159 1.00 63.69 84 GLY A N 1
ATOM 630 C CA . GLY A 1 84 ? 0.106 2.739 -16.222 1.00 63.69 84 GLY A CA 1
ATOM 631 C C . GLY A 1 84 ? 1.564 3.133 -16.436 1.00 63.69 84 GLY A C 1
ATOM 632 O O . GLY A 1 84 ? 2.285 3.375 -15.465 1.00 63.69 84 GLY A O 1
ATOM 633 N N . LEU A 1 85 ? 1.995 3.149 -17.699 1.00 73.69 85 LEU A N 1
ATOM 634 C CA . LEU A 1 85 ? 3.407 3.162 -18.084 1.00 73.69 85 LEU A CA 1
ATOM 635 C C . LEU A 1 85 ? 3.889 4.535 -18.563 1.00 73.69 85 LEU A C 1
ATOM 637 O O . LEU A 1 85 ? 5.029 4.902 -18.300 1.00 73.69 85 LEU A O 1
ATOM 641 N N . ASP A 1 86 ? 2.999 5.331 -19.147 1.00 70.56 86 ASP A N 1
ATOM 642 C CA . ASP A 1 86 ? 3.187 6.757 -19.423 1.00 70.56 86 ASP A CA 1
ATOM 643 C C . ASP A 1 86 ? 3.419 7.554 -18.126 1.00 70.56 86 ASP A C 1
ATOM 645 O O . ASP A 1 86 ? 4.366 8.336 -18.032 1.00 70.56 86 ASP A O 1
ATOM 649 N N . VAL A 1 87 ? 2.627 7.291 -17.078 1.00 71.56 87 VAL A N 1
ATOM 650 C CA . VAL A 1 87 ? 2.819 7.882 -15.743 1.00 71.56 87 VAL A CA 1
ATOM 651 C C . VAL A 1 87 ? 4.150 7.440 -15.140 1.00 71.56 87 VAL A C 1
ATOM 653 O O . VAL A 1 87 ? 4.839 8.250 -14.520 1.00 71.56 87 VAL A O 1
ATOM 656 N N . VAL A 1 88 ? 4.538 6.175 -15.324 1.00 80.81 88 VAL A N 1
ATOM 657 C CA . VAL A 1 88 ? 5.841 5.673 -14.860 1.00 80.81 88 VAL A CA 1
ATOM 658 C C . VAL A 1 88 ? 6.978 6.393 -15.576 1.00 80.81 88 VAL A C 1
ATOM 660 O O . VAL A 1 88 ? 7.854 6.922 -14.899 1.00 80.81 88 VAL A O 1
ATOM 663 N N . SER A 1 89 ? 6.937 6.468 -16.907 1.00 79.31 89 SER A N 1
ATOM 664 C CA . SER A 1 89 ? 7.954 7.144 -17.715 1.00 79.31 89 SER A CA 1
ATOM 665 C C . SER A 1 89 ? 8.102 8.612 -17.306 1.00 79.31 89 SER A C 1
ATOM 667 O O . SER A 1 89 ? 9.197 9.061 -16.964 1.00 79.31 89 SER A O 1
ATOM 669 N N . HIS A 1 90 ? 6.984 9.337 -17.197 1.00 78.50 90 HIS A N 1
ATOM 670 C CA . HIS A 1 90 ? 6.993 10.744 -16.806 1.00 78.50 90 HIS A CA 1
ATOM 671 C C . HIS A 1 90 ? 7.546 10.968 -15.389 1.00 78.50 90 HIS A C 1
ATOM 673 O O . HIS A 1 90 ? 8.352 11.872 -15.159 1.00 78.50 90 HIS A O 1
ATOM 679 N N . LEU A 1 91 ? 7.150 10.141 -14.415 1.00 80.94 91 LEU A N 1
ATOM 680 C CA . LEU A 1 91 ? 7.689 10.234 -13.055 1.00 80.94 91 LEU A CA 1
ATOM 681 C C . LEU A 1 91 ? 9.178 9.865 -13.009 1.00 80.94 91 LEU A C 1
ATOM 683 O O . LEU A 1 91 ? 9.931 10.488 -12.261 1.00 80.94 91 LEU A O 1
ATOM 687 N N . CYS A 1 92 ? 9.617 8.892 -13.807 1.00 86.31 92 CYS A N 1
ATOM 688 C CA . CYS A 1 92 ? 11.026 8.539 -13.940 1.00 86.31 92 CYS A CA 1
ATOM 689 C C . CYS A 1 92 ? 11.851 9.713 -14.480 1.00 86.31 92 CYS A C 1
ATOM 691 O O . CYS A 1 92 ? 12.876 10.041 -13.882 1.00 86.31 92 CYS A O 1
ATOM 693 N N . GLU A 1 93 ? 11.378 10.412 -15.515 1.00 83.81 93 GLU A N 1
ATOM 694 C CA . GLU A 1 93 ? 12.022 11.630 -16.025 1.00 83.81 93 GLU A CA 1
ATOM 695 C C . GLU A 1 93 ? 12.132 12.717 -14.948 1.00 83.81 93 GLU A C 1
ATOM 697 O O . GLU A 1 93 ? 13.220 13.249 -14.707 1.00 83.81 93 GLU A O 1
ATOM 702 N N . LEU A 1 94 ? 11.030 13.013 -14.245 1.00 81.94 94 LEU A N 1
ATOM 703 C CA . LEU A 1 94 ? 11.004 14.024 -13.181 1.00 81.94 94 LEU A CA 1
ATOM 704 C C . LEU A 1 94 ? 11.981 13.704 -12.044 1.00 81.94 94 LEU A C 1
ATOM 706 O O . LEU A 1 94 ? 12.634 14.601 -11.506 1.00 81.94 94 LEU A O 1
ATOM 710 N N . LEU A 1 95 ? 12.094 12.426 -11.681 1.00 85.25 95 LEU A N 1
ATOM 711 C CA . LEU A 1 95 ? 12.976 11.953 -10.615 1.00 85.25 95 LEU A CA 1
ATOM 712 C C . LEU A 1 95 ? 14.399 11.643 -11.094 1.00 85.25 95 LEU A C 1
ATOM 714 O O . LEU A 1 95 ? 15.233 11.260 -10.272 1.00 85.25 95 LEU A O 1
ATOM 718 N N . LYS A 1 96 ? 14.691 11.817 -12.392 1.00 86.56 96 LYS A N 1
ATOM 719 C CA . LYS A 1 96 ? 15.968 11.449 -13.026 1.00 86.56 96 LYS A CA 1
ATOM 720 C C . LYS A 1 96 ? 16.345 9.986 -12.764 1.00 86.56 96 LYS A C 1
ATOM 722 O O . LYS A 1 96 ? 17.497 9.669 -12.471 1.00 86.56 96 LYS A O 1
ATOM 727 N N . ILE A 1 97 ? 15.347 9.111 -12.820 1.00 89.81 97 ILE A N 1
ATOM 728 C CA . ILE A 1 97 ? 15.486 7.661 -12.724 1.00 89.81 97 ILE A CA 1
ATOM 729 C C . ILE A 1 97 ? 15.548 7.132 -14.150 1.00 89.81 97 ILE A C 1
ATOM 731 O O . ILE A 1 97 ? 14.629 7.367 -14.932 1.00 89.81 97 ILE A O 1
ATOM 735 N N . GLU A 1 98 ? 16.603 6.399 -14.493 1.00 90.56 98 GLU A N 1
ATOM 736 C CA . GLU A 1 98 ? 16.642 5.725 -15.789 1.00 90.56 98 GLU A CA 1
ATOM 737 C C . GLU A 1 98 ? 15.634 4.581 -15.774 1.00 90.56 98 GLU A C 1
ATOM 739 O O . GLU A 1 98 ? 15.634 3.744 -14.869 1.00 90.56 98 GLU A O 1
ATOM 744 N N . PHE A 1 99 ? 14.781 4.549 -16.786 1.00 90.12 99 PHE A N 1
ATOM 745 C CA . PHE A 1 99 ? 13.767 3.531 -16.978 1.00 90.12 99 PHE A CA 1
ATOM 746 C C . PHE A 1 99 ? 14.117 2.714 -18.219 1.00 90.12 99 PHE A C 1
ATOM 748 O O . PHE A 1 99 ? 14.442 3.265 -19.268 1.00 90.12 99 PHE A O 1
ATOM 755 N N . SER A 1 100 ? 14.061 1.393 -18.092 1.00 89.94 100 SER A N 1
ATOM 756 C CA . SER A 1 100 ? 14.233 0.463 -19.206 1.00 89.94 100 SER A CA 1
ATOM 757 C C . SER A 1 100 ? 13.265 -0.699 -19.068 1.00 89.94 100 SER A C 1
ATOM 759 O O . SER A 1 100 ? 12.973 -1.145 -17.955 1.00 89.94 100 SER A O 1
ATOM 761 N N . ILE A 1 101 ? 12.778 -1.180 -20.203 1.00 91.06 101 ILE A N 1
ATOM 762 C CA . ILE A 1 101 ? 11.873 -2.315 -20.300 1.00 91.06 101 ILE A CA 1
ATOM 763 C C . ILE A 1 101 ? 12.391 -3.262 -21.381 1.00 91.06 101 ILE A C 1
ATOM 765 O O . ILE A 1 101 ? 12.874 -2.826 -22.423 1.00 91.06 101 ILE A O 1
ATOM 769 N N . ASP A 1 102 ? 12.309 -4.553 -21.107 1.00 89.50 102 ASP A N 1
ATOM 770 C CA . ASP A 1 102 ? 12.580 -5.640 -22.037 1.00 89.50 102 ASP A CA 1
ATOM 771 C C . ASP A 1 102 ? 11.407 -6.610 -21.920 1.00 89.50 102 ASP A C 1
ATOM 773 O O . ASP A 1 102 ? 11.018 -6.999 -20.818 1.00 89.50 102 ASP A O 1
ATOM 777 N N . SER A 1 103 ? 10.771 -6.929 -23.037 1.00 90.88 103 SER A N 1
ATOM 778 C CA . SER A 1 103 ? 9.608 -7.801 -23.062 1.00 90.88 103 SER A CA 1
ATOM 779 C C . SER A 1 103 ? 9.525 -8.517 -24.395 1.00 90.88 103 SER A C 1
ATOM 781 O O . SER A 1 103 ? 9.982 -8.012 -25.421 1.00 90.88 103 SER A O 1
ATOM 783 N N . ALA A 1 104 ? 8.937 -9.706 -24.372 1.00 86.75 104 ALA A N 1
ATOM 784 C CA . ALA A 1 104 ? 8.598 -10.439 -25.577 1.00 86.75 104 ALA A CA 1
ATOM 785 C C . ALA A 1 104 ? 7.366 -11.307 -25.331 1.00 86.75 104 ALA A C 1
ATOM 787 O O . ALA A 1 104 ? 7.229 -11.911 -24.262 1.00 86.75 104 ALA A O 1
ATOM 788 N N . LEU A 1 105 ? 6.514 -11.433 -26.351 1.00 88.06 105 LEU A N 1
ATOM 789 C CA . LEU A 1 105 ? 5.323 -12.279 -26.290 1.00 88.06 105 LEU A CA 1
ATOM 790 C C . LEU A 1 105 ? 5.651 -13.699 -25.805 1.00 88.06 105 LEU A C 1
ATOM 792 O O . LEU A 1 105 ? 6.549 -14.375 -26.315 1.00 88.06 105 LEU A O 1
ATOM 796 N N . GLY A 1 106 ? 4.906 -14.142 -24.794 1.00 84.88 106 GLY A N 1
ATOM 797 C CA . GLY A 1 106 ? 5.023 -15.452 -24.154 1.00 84.88 106 GLY A CA 1
ATOM 798 C C . GLY A 1 106 ? 6.259 -15.649 -23.269 1.00 84.88 106 GLY A C 1
ATOM 799 O O . GLY A 1 106 ? 6.458 -16.758 -22.776 1.00 84.88 106 GLY A O 1
ATOM 800 N N . LYS A 1 107 ? 7.103 -14.625 -23.075 1.00 88.94 107 LYS A N 1
ATOM 801 C CA . LYS A 1 107 ? 8.300 -14.691 -22.211 1.00 88.94 107 LYS A CA 1
ATOM 802 C C . LYS A 1 107 ? 8.194 -13.846 -20.938 1.00 88.94 107 LYS A C 1
ATOM 804 O O . LYS A 1 107 ? 9.050 -13.989 -20.066 1.00 88.94 107 LYS A O 1
ATOM 809 N N . GLY A 1 108 ? 7.161 -13.014 -20.830 1.00 89.88 108 GLY A N 1
ATOM 810 C CA . GLY A 1 108 ? 6.979 -12.054 -19.745 1.00 89.88 108 GLY A CA 1
ATOM 811 C C . GLY A 1 108 ? 7.707 -10.734 -19.978 1.00 89.88 108 GLY A C 1
ATOM 812 O O . GLY A 1 108 ? 8.265 -10.490 -21.050 1.00 89.88 108 GLY A O 1
ATOM 813 N N . THR A 1 109 ? 7.670 -9.873 -18.963 1.00 91.88 109 THR A N 1
ATOM 814 C CA . THR A 1 109 ? 8.249 -8.527 -19.007 1.00 91.88 109 THR A CA 1
ATOM 815 C C . THR A 1 109 ? 9.279 -8.323 -17.903 1.00 91.88 109 THR A C 1
ATOM 817 O O . THR A 1 109 ? 9.119 -8.747 -16.761 1.00 91.88 109 THR A O 1
ATOM 820 N N . GLN A 1 110 ? 10.357 -7.622 -18.234 1.00 94.06 110 GLN A N 1
ATOM 821 C CA . GLN A 1 110 ? 11.370 -7.150 -17.310 1.00 94.06 110 GLN A CA 1
ATOM 822 C C . GLN A 1 110 ? 11.442 -5.629 -17.367 1.00 94.06 110 GLN A C 1
ATOM 824 O O . GLN A 1 110 ? 11.748 -5.045 -18.397 1.00 94.06 110 GLN A O 1
ATOM 829 N N . VAL A 1 111 ? 11.229 -4.983 -16.227 1.00 93.69 111 VAL A N 1
ATOM 830 C CA . VAL A 1 111 ? 11.413 -3.542 -16.061 1.00 93.69 111 VAL A CA 1
ATOM 831 C C . VAL A 1 111 ? 12.555 -3.292 -15.097 1.00 93.69 111 VAL A C 1
ATOM 833 O O . VAL A 1 111 ? 12.632 -3.911 -14.034 1.00 93.69 111 VAL A O 1
ATOM 836 N N . LYS A 1 112 ? 13.431 -2.353 -15.443 1.00 93.50 112 LYS A N 1
ATOM 837 C CA . LYS A 1 112 ? 14.558 -1.934 -14.618 1.00 93.50 112 LYS A CA 1
ATOM 838 C C . LYS A 1 112 ? 14.568 -0.418 -14.455 1.00 93.50 112 LYS A C 1
ATOM 840 O O . LYS A 1 112 ? 14.583 0.328 -15.431 1.00 93.50 112 LYS A O 1
ATOM 845 N N . LEU A 1 113 ? 14.601 -0.000 -13.194 1.00 93.50 113 LEU A N 1
ATOM 846 C CA . LEU A 1 113 ? 14.748 1.377 -12.739 1.00 93.50 113 LEU A CA 1
ATOM 847 C C . LEU A 1 113 ? 16.162 1.568 -12.201 1.00 93.50 113 LEU A C 1
ATOM 849 O O . LEU A 1 113 ? 16.564 0.809 -11.319 1.00 93.50 113 LEU A O 1
ATOM 853 N N . THR A 1 114 ? 16.893 2.580 -12.659 1.00 91.06 114 THR A N 1
ATOM 854 C CA . THR A 1 114 ? 18.221 2.932 -12.139 1.00 91.06 114 THR A CA 1
ATOM 855 C C . THR A 1 114 ? 18.175 4.314 -11.500 1.00 91.06 114 THR A C 1
ATOM 857 O O . THR A 1 114 ? 17.900 5.316 -12.152 1.00 91.06 114 THR A O 1
ATOM 860 N N . LEU A 1 115 ? 18.451 4.368 -10.201 1.00 89.69 115 LEU A N 1
ATOM 861 C CA . LEU A 1 115 ? 18.468 5.578 -9.393 1.00 89.69 115 LEU A CA 1
ATOM 862 C C . LEU A 1 115 ? 19.919 5.977 -9.093 1.00 89.69 115 LEU A C 1
ATOM 864 O O . LEU A 1 115 ? 20.702 5.116 -8.672 1.00 89.69 115 LEU A O 1
ATOM 868 N N . PRO A 1 116 ? 20.298 7.257 -9.233 1.00 80.38 116 PRO A N 1
ATOM 869 C CA . PRO A 1 116 ? 21.609 7.721 -8.805 1.00 80.38 116 PRO A CA 1
ATOM 870 C C . PRO A 1 116 ? 21.729 7.654 -7.277 1.00 80.38 116 PRO A C 1
ATOM 872 O O . PRO A 1 116 ? 20.840 8.077 -6.536 1.00 80.38 116 PRO A O 1
ATOM 875 N N . LEU A 1 117 ? 22.853 7.135 -6.789 1.00 77.94 117 LEU A N 1
ATOM 876 C CA . LEU A 1 117 ? 23.197 7.155 -5.373 1.00 77.94 117 LEU A CA 1
ATOM 877 C C . LEU A 1 117 ? 23.971 8.426 -5.055 1.00 77.94 117 LEU A C 1
ATOM 879 O O . LEU A 1 117 ? 25.048 8.668 -5.598 1.00 77.94 117 LEU A O 1
ATOM 883 N N . LYS A 1 118 ? 23.458 9.209 -4.107 1.00 67.12 118 LYS A N 1
ATOM 884 C CA . LYS A 1 118 ? 24.266 10.223 -3.435 1.00 67.12 118 LYS A CA 1
ATOM 885 C C . LYS A 1 118 ? 24.991 9.565 -2.272 1.00 67.12 118 LYS A C 1
ATOM 887 O O . LYS A 1 118 ? 24.366 8.987 -1.385 1.00 67.12 118 LYS A O 1
ATOM 892 N N . LYS A 1 119 ? 26.320 9.667 -2.266 1.00 59.62 119 LYS A N 1
ATOM 893 C CA . LYS A 1 119 ? 27.098 9.420 -1.054 1.00 59.62 119 LYS A CA 1
ATOM 894 C C . LYS A 1 119 ? 26.685 10.483 -0.043 1.00 59.62 119 LYS A C 1
ATOM 896 O O . LYS A 1 119 ? 26.903 11.667 -0.279 1.00 59.62 119 LYS A O 1
ATOM 901 N N . ILE A 1 120 ? 26.073 10.062 1.052 1.00 56.69 120 ILE A N 1
ATOM 902 C CA . ILE A 1 120 ? 25.916 10.932 2.210 1.00 56.69 120 ILE A CA 1
ATOM 903 C C . ILE A 1 120 ? 27.310 11.000 2.838 1.00 56.69 120 ILE A C 1
ATOM 905 O O . ILE A 1 120 ? 27.823 9.981 3.303 1.00 56.69 120 ILE A O 1
ATOM 909 N N . GLU A 1 121 ? 27.970 12.158 2.757 1.00 50.91 121 GLU A N 1
ATOM 910 C CA . GLU A 1 121 ? 29.157 12.411 3.570 1.00 50.91 121 GLU A CA 1
ATOM 911 C C . GLU A 1 121 ? 28.705 12.378 5.025 1.00 50.91 121 GLU A C 1
ATOM 913 O O . GLU A 1 121 ? 27.878 13.181 5.450 1.00 50.91 121 GLU A O 1
ATOM 918 N N . THR A 1 122 ? 29.187 11.382 5.762 1.00 44.38 122 THR A N 1
ATOM 919 C CA . THR A 1 122 ? 28.888 11.179 7.177 1.00 44.38 122 THR A CA 1
ATOM 920 C C . THR A 1 122 ? 29.574 12.256 8.016 1.00 44.38 122 THR A C 1
ATOM 922 O O . THR A 1 122 ? 30.499 11.978 8.771 1.00 44.38 122 THR A O 1
ATOM 925 N N . SER A 1 123 ? 29.129 13.496 7.880 1.00 47.00 123 SER A N 1
ATOM 926 C CA . SER A 1 123 ? 29.435 14.581 8.798 1.00 47.00 123 SER A CA 1
ATOM 927 C C . SER A 1 123 ? 28.127 14.889 9.512 1.00 47.00 123 SER A C 1
ATOM 929 O O . SER A 1 123 ? 27.191 15.396 8.909 1.00 47.00 123 SER A O 1
ATOM 931 N N . GLU A 1 124 ? 28.065 14.490 10.784 1.00 41.56 124 GLU A N 1
ATOM 932 C CA . GLU A 1 124 ? 26.925 14.654 11.698 1.00 41.56 124 GLU A CA 1
ATOM 933 C C . GLU A 1 124 ? 25.756 13.667 11.533 1.00 41.56 124 GLU A C 1
ATOM 935 O O . GLU A 1 124 ? 24.586 14.028 11.602 1.00 41.56 124 GLU A O 1
ATOM 940 N N . ILE A 1 125 ? 26.059 12.365 11.497 1.00 45.38 125 ILE A N 1
ATOM 941 C CA . ILE A 1 125 ? 25.226 11.443 12.284 1.00 45.38 125 ILE A CA 1
ATOM 942 C C . ILE A 1 125 ? 25.759 11.546 13.711 1.00 45.38 125 ILE A C 1
ATOM 944 O O . ILE A 1 125 ? 26.617 10.771 14.136 1.00 45.38 125 ILE A O 1
ATOM 948 N N . THR A 1 126 ? 25.295 12.547 14.461 1.00 35.06 126 THR A N 1
ATOM 949 C CA . THR A 1 126 ? 25.248 12.360 15.906 1.00 35.06 126 THR A CA 1
ATOM 950 C C . THR A 1 126 ? 24.375 11.131 16.107 1.00 35.06 126 THR A C 1
ATOM 952 O O . THR A 1 126 ? 23.187 11.130 15.805 1.00 35.06 126 THR A O 1
ATOM 955 N N . ASN A 1 127 ? 24.997 10.038 16.547 1.00 40.84 127 ASN A N 1
ATOM 956 C CA . ASN A 1 127 ? 24.303 8.915 17.151 1.00 40.84 127 ASN A CA 1
ATOM 957 C C . ASN A 1 127 ? 23.629 9.431 18.431 1.00 40.84 127 ASN A C 1
ATOM 959 O O . ASN A 1 127 ? 24.043 9.102 19.538 1.00 40.84 127 ASN A O 1
ATOM 963 N N . THR A 1 128 ? 22.596 10.259 18.313 1.00 31.59 128 THR A N 1
ATOM 964 C CA . THR A 1 128 ? 21.471 10.101 19.210 1.00 31.59 128 THR A CA 1
ATOM 965 C C . THR A 1 128 ? 20.811 8.814 18.740 1.00 31.59 128 THR A C 1
ATOM 967 O O . THR A 1 128 ? 20.285 8.768 17.625 1.00 31.59 128 THR A O 1
ATOM 970 N N . PRO A 1 129 ? 20.864 7.719 19.519 1.00 36.19 129 PRO A N 1
ATOM 971 C CA . PRO A 1 129 ? 19.911 6.658 19.296 1.00 36.19 129 PRO A CA 1
ATOM 972 C C . PRO A 1 129 ? 18.551 7.335 19.436 1.00 36.19 129 PRO A C 1
ATOM 974 O O . PRO A 1 129 ? 18.123 7.670 20.540 1.00 36.19 129 PRO A O 1
ATOM 977 N N . THR A 1 130 ? 17.887 7.595 18.309 1.00 38.84 130 THR A N 1
ATOM 978 C CA . THR A 1 130 ? 16.438 7.710 18.325 1.00 38.84 130 THR A CA 1
ATOM 979 C C . THR A 1 130 ? 16.026 6.328 18.779 1.00 38.84 130 THR A C 1
ATOM 981 O O . THR A 1 130 ? 16.077 5.385 17.990 1.00 38.84 130 THR A O 1
ATOM 984 N N . GLN A 1 131 ? 15.826 6.178 20.092 1.00 39.62 131 GLN A N 1
ATOM 985 C CA . GLN A 1 131 ? 15.352 4.947 20.694 1.00 39.62 131 GLN A CA 1
ATOM 986 C C . GLN A 1 131 ? 14.190 4.521 19.815 1.00 39.62 131 GLN A C 1
ATOM 988 O O . GLN A 1 131 ? 13.230 5.280 19.668 1.00 39.62 131 GLN A O 1
ATOM 993 N N . ALA A 1 132 ? 14.331 3.379 19.133 1.00 44.16 132 ALA A N 1
ATOM 994 C CA . ALA A 1 132 ? 13.186 2.767 18.496 1.00 44.16 132 ALA A CA 1
ATOM 995 C C . ALA A 1 132 ? 12.139 2.701 19.612 1.00 44.16 132 ALA A C 1
ATOM 997 O O . ALA A 1 132 ? 12.470 2.143 20.662 1.00 44.16 132 ALA A O 1
ATOM 998 N N . PRO A 1 133 ? 10.987 3.378 19.472 1.00 48.06 133 PRO A N 1
ATOM 999 C CA . PRO A 1 133 ? 10.012 3.424 20.544 1.00 48.06 133 PRO A CA 1
ATOM 1000 C C . PRO A 1 133 ? 9.764 1.995 21.011 1.00 48.06 133 PRO A C 1
ATOM 1002 O O . PRO A 1 133 ? 9.509 1.102 20.198 1.00 48.06 133 PRO A O 1
ATOM 1005 N N . ASP A 1 134 ? 9.984 1.782 22.305 1.00 49.28 134 ASP A N 1
ATOM 1006 C CA . ASP A 1 134 ? 9.884 0.476 22.928 1.00 49.28 134 ASP A CA 1
ATOM 1007 C C . ASP A 1 134 ? 8.404 0.097 22.974 1.00 49.28 134 ASP A C 1
ATOM 1009 O O . ASP A 1 134 ? 7.693 0.347 23.945 1.00 49.28 134 ASP A O 1
ATOM 1013 N N . TYR A 1 135 ? 7.898 -0.439 21.863 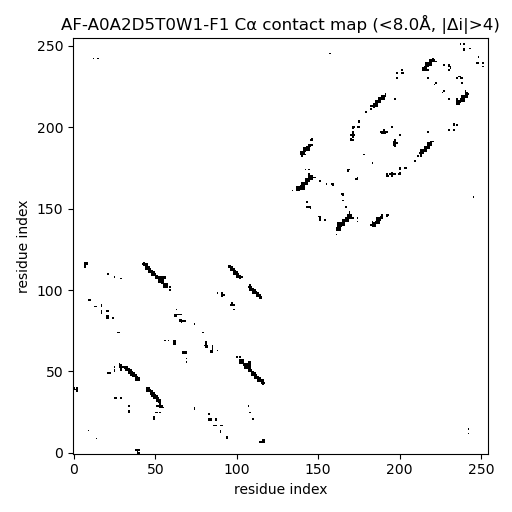1.00 59.81 135 TYR A N 1
ATOM 1014 C CA . TYR A 1 135 ? 6.530 -0.927 21.735 1.00 59.81 135 TYR A CA 1
ATOM 1015 C C . TYR A 1 135 ? 6.403 -2.300 22.417 1.00 59.81 135 TYR A C 1
ATOM 1017 O O . TYR A 1 135 ? 5.951 -3.273 21.816 1.00 59.81 135 TYR A O 1
ATOM 1025 N N . THR A 1 136 ? 6.850 -2.407 23.671 1.00 56.66 136 THR A N 1
ATOM 1026 C CA . THR A 1 136 ? 6.699 -3.611 24.505 1.00 56.66 136 THR A CA 1
ATOM 1027 C C . THR A 1 136 ? 5.238 -3.883 24.842 1.00 56.66 136 THR A C 1
ATOM 1029 O O . THR A 1 136 ? 4.854 -5.028 25.089 1.00 56.66 136 THR A O 1
ATOM 1032 N N . GLN A 1 137 ? 4.394 -2.852 24.801 1.00 67.19 137 GLN A N 1
ATOM 1033 C CA . GLN A 1 137 ? 2.963 -2.988 25.005 1.00 67.19 137 GLN A CA 1
ATOM 1034 C C . GLN A 1 137 ? 2.266 -3.332 23.686 1.00 67.19 137 GLN A C 1
ATOM 1036 O O . GLN A 1 137 ? 2.216 -2.522 22.759 1.00 67.19 137 GLN A O 1
ATOM 1041 N N . LYS A 1 138 ? 1.705 -4.545 23.612 1.00 77.31 138 LYS A N 1
ATOM 1042 C CA . LYS A 1 138 ? 0.845 -4.936 22.492 1.00 77.31 138 LYS A CA 1
ATOM 1043 C C . LYS A 1 138 ? -0.343 -3.980 22.392 1.00 77.31 138 LYS A C 1
ATOM 1045 O O . LYS A 1 138 ? -1.032 -3.735 23.382 1.00 77.31 138 LYS A O 1
ATOM 1050 N N . LEU A 1 139 ? -0.596 -3.502 21.179 1.00 85.44 139 LEU A N 1
ATOM 1051 C CA . LEU A 1 139 ? -1.829 -2.827 20.802 1.00 85.44 139 LEU A CA 1
ATOM 1052 C C . LEU A 1 139 ? -3.023 -3.761 21.053 1.00 85.44 139 LEU A C 1
ATOM 1054 O O . LEU A 1 139 ? -2.886 -4.988 21.041 1.00 85.44 139 LEU A O 1
ATOM 1058 N N . GLY A 1 140 ? -4.194 -3.173 21.284 1.00 90.69 140 GLY A N 1
ATOM 1059 C CA . GLY A 1 140 ? -5.436 -3.911 21.497 1.00 90.69 140 GLY A CA 1
ATOM 1060 C C . GLY A 1 140 ? -5.942 -4.641 20.247 1.00 90.69 140 GLY A C 1
ATOM 1061 O O . GLY A 1 140 ? -5.183 -4.936 19.320 1.00 90.69 140 GLY A O 1
ATOM 1062 N N . ARG A 1 141 ? -7.239 -4.946 20.207 1.00 95.69 141 ARG A N 1
ATOM 1063 C CA . ARG A 1 141 ? -7.875 -5.552 19.035 1.00 95.69 141 ARG A CA 1
ATOM 1064 C C . ARG A 1 141 ? -8.034 -4.501 17.942 1.00 95.69 141 ARG A C 1
ATOM 1066 O O . ARG A 1 141 ? -8.664 -3.464 18.157 1.00 95.69 141 ARG A O 1
ATOM 1073 N N . ILE A 1 142 ? -7.492 -4.789 16.765 1.00 96.62 142 ILE A N 1
ATOM 1074 C CA . ILE A 1 142 ? -7.501 -3.882 15.616 1.00 96.62 142 ILE A CA 1
ATOM 1075 C C . ILE A 1 142 ? -8.419 -4.437 14.524 1.00 96.62 142 ILE A C 1
ATOM 1077 O O . ILE A 1 142 ? -8.400 -5.634 14.237 1.00 96.62 142 ILE A O 1
ATOM 1081 N N . LEU A 1 143 ? -9.192 -3.561 13.888 1.00 97.62 143 LEU A N 1
ATOM 1082 C CA . LEU A 1 143 ? -9.873 -3.829 12.623 1.00 97.62 143 LEU A CA 1
ATOM 1083 C C . LEU A 1 143 ? -9.211 -3.007 11.515 1.00 97.62 143 LEU A C 1
ATOM 1085 O O . LEU A 1 143 ? -9.126 -1.788 11.637 1.00 97.62 143 LEU A O 1
ATOM 1089 N N . ILE A 1 144 ? -8.774 -3.653 10.434 1.00 96.75 144 ILE A N 1
ATOM 1090 C CA . ILE A 1 144 ? -8.357 -2.978 9.195 1.00 96.75 144 ILE A CA 1
ATOM 1091 C C . ILE A 1 144 ? -9.431 -3.164 8.119 1.00 96.75 144 ILE A C 1
ATOM 1093 O O . ILE A 1 144 ? -9.910 -4.277 7.891 1.00 96.75 144 ILE A O 1
ATOM 1097 N N . VAL A 1 145 ? -9.809 -2.067 7.468 1.00 96.00 145 VAL A N 1
ATOM 1098 C CA . VAL A 1 145 ? -10.846 -2.017 6.434 1.00 96.00 145 VAL A CA 1
ATOM 1099 C C . VAL A 1 145 ? -10.255 -1.404 5.171 1.00 96.00 145 VAL A C 1
ATOM 1101 O O . VAL A 1 145 ? -9.808 -0.259 5.200 1.00 96.00 145 VAL A O 1
ATOM 1104 N N . ASP A 1 146 ? -10.226 -2.179 4.091 1.00 92.44 146 ASP A N 1
ATOM 1105 C CA . ASP A 1 146 ? -9.669 -1.790 2.791 1.00 92.44 146 ASP A CA 1
ATOM 1106 C C . ASP A 1 146 ? -10.227 -2.737 1.722 1.00 92.44 146 ASP A C 1
ATOM 1108 O O . ASP A 1 146 ? -10.249 -3.953 1.932 1.00 92.44 146 ASP A O 1
ATOM 1112 N N . ASP A 1 147 ? -10.686 -2.211 0.589 1.00 87.00 147 ASP A N 1
ATOM 1113 C CA . ASP A 1 147 ? -11.238 -3.018 -0.506 1.00 87.00 147 ASP A CA 1
ATOM 1114 C C . ASP A 1 147 ? -10.149 -3.750 -1.299 1.00 87.00 147 ASP A C 1
ATOM 1116 O O . ASP A 1 147 ? -10.372 -4.832 -1.860 1.00 87.00 147 ASP A O 1
ATOM 1120 N N . ASN A 1 148 ? -8.921 -3.233 -1.260 1.00 83.38 148 ASN A N 1
ATOM 1121 C CA . ASN A 1 148 ? -7.781 -3.866 -1.880 1.00 83.38 148 ASN A CA 1
ATOM 1122 C C . ASN A 1 148 ? -7.181 -4.945 -0.964 1.00 83.38 148 ASN A C 1
ATOM 1124 O O . ASN A 1 148 ? -6.552 -4.693 0.068 1.00 83.38 148 ASN A O 1
ATOM 1128 N N . THR A 1 149 ? -7.288 -6.200 -1.407 1.00 82.12 149 THR A N 1
ATOM 1129 C CA . THR A 1 149 ? -6.783 -7.358 -0.652 1.00 82.12 149 THR A CA 1
ATOM 1130 C C . THR A 1 149 ? -5.262 -7.297 -0.418 1.00 82.12 149 THR A C 1
ATOM 1132 O O . THR A 1 149 ? -4.782 -7.801 0.597 1.00 82.12 149 THR A O 1
ATOM 1135 N N . ILE A 1 150 ? -4.494 -6.640 -1.295 1.00 79.62 150 ILE A N 1
ATOM 1136 C CA . ILE A 1 150 ? -3.045 -6.458 -1.121 1.00 79.62 150 ILE A CA 1
ATOM 1137 C C . ILE A 1 150 ? -2.755 -5.521 0.059 1.00 79.62 150 ILE A C 1
ATOM 1139 O O . ILE A 1 150 ? -1.908 -5.844 0.895 1.00 79.62 150 ILE A O 1
ATOM 1143 N N . ASN A 1 151 ? -3.483 -4.407 0.180 1.00 83.31 151 ASN A N 1
ATOM 1144 C CA . ASN A 1 151 ? -3.331 -3.471 1.299 1.00 83.31 151 ASN A CA 1
ATOM 1145 C C . ASN A 1 151 ? -3.620 -4.159 2.637 1.00 83.31 151 ASN A C 1
ATOM 1147 O O . ASN A 1 151 ? -2.854 -4.002 3.590 1.00 8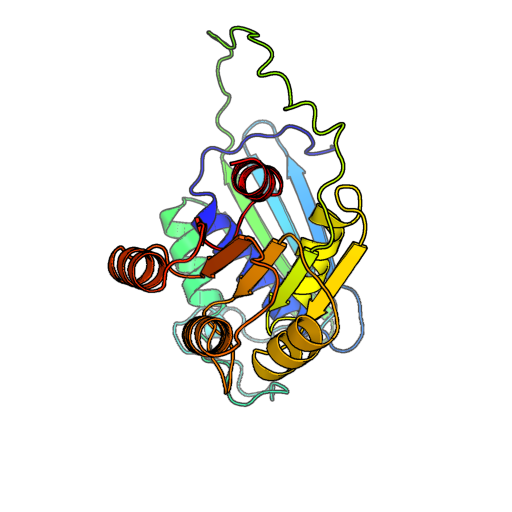3.31 151 ASN A O 1
ATOM 1151 N N . LEU A 1 152 ? -4.667 -4.993 2.683 1.00 84.25 152 LEU A N 1
ATOM 1152 C CA . LEU A 1 152 ? -4.998 -5.803 3.856 1.00 84.25 152 LEU A CA 1
ATOM 1153 C C . LEU A 1 152 ? -3.849 -6.739 4.261 1.00 84.25 152 LEU A C 1
ATOM 1155 O O . LEU A 1 152 ? -3.507 -6.811 5.440 1.00 84.25 152 LEU A O 1
ATOM 1159 N N . ILE A 1 153 ? -3.224 -7.431 3.300 1.00 80.00 153 ILE A N 1
ATOM 1160 C CA . ILE A 1 153 ? -2.085 -8.333 3.556 1.00 80.00 153 ILE A CA 1
ATOM 1161 C C . ILE A 1 153 ? -0.865 -7.553 4.066 1.00 80.00 153 ILE A C 1
ATOM 1163 O O . ILE A 1 153 ? -0.164 -8.005 4.976 1.00 80.00 153 ILE A O 1
ATOM 1167 N N . ILE A 1 154 ? -0.586 -6.380 3.491 1.00 79.88 154 ILE A N 1
ATOM 1168 C CA . ILE A 1 154 ? 0.536 -5.531 3.909 1.00 79.88 154 ILE A CA 1
ATOM 1169 C C . ILE A 1 154 ? 0.317 -5.031 5.340 1.00 79.88 154 ILE A C 1
ATOM 1171 O O . ILE A 1 154 ? 1.206 -5.180 6.182 1.00 79.88 154 ILE A O 1
ATOM 1175 N N . ALA A 1 155 ? -0.867 -4.490 5.637 1.00 84.19 155 ALA A N 1
ATOM 1176 C CA . ALA A 1 155 ? -1.223 -4.018 6.971 1.00 84.19 155 ALA A CA 1
ATOM 1177 C C . ALA A 1 155 ? -1.173 -5.156 8.004 1.00 84.19 155 ALA A C 1
ATOM 1179 O O . ALA A 1 155 ? -0.624 -4.982 9.092 1.00 84.19 155 ALA A O 1
ATOM 1180 N N . GLU A 1 156 ? -1.649 -6.349 7.645 1.00 87.50 156 GLU A N 1
ATOM 1181 C CA . GLU A 1 156 ? -1.574 -7.544 8.485 1.00 87.50 156 GLU A CA 1
ATOM 1182 C C . GLU A 1 156 ? -0.139 -7.930 8.832 1.00 87.50 156 GLU A C 1
ATOM 1184 O O . GLU A 1 156 ? 0.168 -8.138 10.009 1.00 87.50 156 GLU A O 1
ATOM 1189 N N . LYS A 1 157 ? 0.769 -7.950 7.851 1.00 83.50 157 LYS A N 1
ATOM 1190 C CA . LYS A 1 157 ? 2.198 -8.197 8.103 1.00 83.50 157 LYS A CA 1
ATOM 1191 C C . LYS A 1 157 ? 2.820 -7.133 9.011 1.00 83.50 157 LYS A C 1
ATOM 1193 O O . LYS A 1 157 ? 3.713 -7.446 9.797 1.00 83.50 157 LYS A O 1
ATOM 1198 N N . MET A 1 158 ? 2.369 -5.881 8.914 1.00 85.50 158 MET A N 1
ATOM 1199 C CA . MET A 1 158 ? 2.863 -4.790 9.758 1.00 85.50 158 MET A CA 1
ATOM 1200 C C . MET A 1 158 ? 2.352 -4.876 11.204 1.00 85.50 158 MET A C 1
ATOM 1202 O O . MET A 1 158 ? 3.130 -4.591 12.117 1.00 85.50 158 MET A O 1
ATOM 1206 N N . LEU A 1 159 ? 1.085 -5.262 11.405 1.00 89.31 159 LEU A N 1
ATOM 1207 C CA . LEU A 1 159 ? 0.361 -5.132 12.678 1.00 89.31 159 LEU A CA 1
ATOM 1208 C C . LEU A 1 159 ? 0.235 -6.423 13.487 1.00 89.31 159 LEU A C 1
ATOM 1210 O O . LEU A 1 159 ? 0.220 -6.348 14.712 1.00 89.31 159 LEU A O 1
ATOM 1214 N N . SER A 1 160 ? 0.168 -7.599 12.854 1.00 87.75 160 SER A N 1
ATOM 1215 C CA . SER A 1 160 ? -0.043 -8.876 13.566 1.00 87.75 160 SER A CA 1
ATOM 1216 C C . SER A 1 160 ? 0.960 -9.137 14.701 1.00 87.75 160 SER A C 1
ATOM 1218 O O . SER A 1 160 ? 0.538 -9.606 15.755 1.00 87.75 160 SER A O 1
ATOM 1220 N N . PRO A 1 161 ? 2.263 -8.800 14.572 1.00 85.81 161 PRO A N 1
ATOM 1221 C CA . PRO A 1 161 ? 3.214 -8.977 15.674 1.00 85.81 161 PRO A CA 1
ATOM 1222 C C . PRO A 1 161 ? 2.979 -8.028 16.860 1.00 85.81 161 PRO A C 1
ATOM 1224 O O . PRO A 1 161 ? 3.538 -8.240 17.933 1.00 85.81 161 PRO A O 1
ATOM 1227 N N . LEU A 1 162 ? 2.204 -6.962 16.652 1.00 85.56 162 LEU A N 1
ATOM 1228 C CA . LEU A 1 162 ? 2.121 -5.798 17.531 1.00 85.56 162 LEU A CA 1
ATOM 1229 C C . LEU A 1 162 ? 0.748 -5.627 18.182 1.00 85.56 162 LEU A C 1
ATOM 1231 O O . LEU A 1 162 ? 0.613 -4.761 19.035 1.00 85.56 162 LEU A O 1
ATOM 1235 N N . CYS A 1 163 ? -0.252 -6.431 17.817 1.00 88.94 163 CYS A N 1
ATOM 1236 C CA . CYS A 1 163 ? -1.601 -6.368 18.378 1.00 88.94 163 CYS A CA 1
ATOM 1237 C C . CYS A 1 163 ? -2.016 -7.686 19.046 1.00 88.94 163 CYS A C 1
ATOM 1239 O O . CYS A 1 163 ? -1.384 -8.731 18.864 1.00 88.94 163 CYS A O 1
ATOM 1241 N N . THR A 1 164 ? -3.068 -7.646 19.864 1.00 90.38 164 THR A N 1
ATOM 1242 C CA . THR A 1 164 ? -3.650 -8.851 20.475 1.00 90.38 164 THR A CA 1
ATOM 1243 C C . THR A 1 164 ? -4.441 -9.674 19.465 1.00 90.38 164 THR A C 1
ATOM 1245 O O . THR A 1 164 ? -4.395 -10.902 19.506 1.00 90.38 164 THR A O 1
ATOM 1248 N N . CYS A 1 165 ? -5.153 -9.010 18.556 1.00 93.56 165 CYS A N 1
ATOM 1249 C CA . CYS A 1 165 ? -5.927 -9.631 17.492 1.00 93.56 165 CYS A CA 1
ATOM 1250 C C . CYS A 1 165 ? -6.148 -8.618 16.361 1.00 93.56 165 CYS A C 1
ATOM 1252 O O . CYS A 1 165 ? -6.369 -7.434 16.621 1.00 93.56 165 CYS A O 1
ATOM 1254 N N . LEU A 1 166 ? -6.086 -9.095 15.118 1.00 95.81 166 LEU A N 1
ATOM 1255 C CA . LEU A 1 166 ? -6.324 -8.302 13.919 1.00 95.81 166 LEU A CA 1
ATOM 1256 C C . LEU A 1 166 ? -7.432 -8.947 13.089 1.00 95.81 166 LEU A C 1
ATOM 1258 O O . LEU A 1 166 ? -7.267 -10.065 12.602 1.00 95.81 166 LEU A O 1
ATOM 1262 N N . ASP A 1 167 ? -8.524 -8.218 12.893 1.00 96.94 167 ASP A N 1
ATOM 1263 C CA . ASP A 1 167 ? -9.581 -8.587 11.954 1.00 96.94 167 ASP A CA 1
ATOM 1264 C C . ASP A 1 167 ? -9.485 -7.737 10.681 1.00 96.94 167 ASP A C 1
ATOM 1266 O O . ASP A 1 167 ? -8.969 -6.617 10.694 1.00 96.94 167 ASP A O 1
ATOM 1270 N N . LYS A 1 168 ? -10.002 -8.272 9.571 1.00 97.12 168 LYS A N 1
ATOM 1271 C CA . LYS A 1 168 ? -9.971 -7.638 8.246 1.00 97.12 168 LYS A CA 1
ATOM 1272 C C . LYS A 1 168 ? -11.382 -7.537 7.674 1.00 97.12 168 LYS A C 1
ATOM 1274 O O . LYS A 1 168 ? -12.141 -8.506 7.740 1.00 97.12 168 LYS A O 1
ATOM 1279 N N . ALA A 1 169 ? -11.706 -6.409 7.055 1.00 95.50 169 ALA A N 1
ATOM 1280 C CA . ALA A 1 169 ? -12.922 -6.211 6.269 1.00 95.50 169 ALA A CA 1
ATOM 1281 C C . ALA A 1 169 ? -12.574 -5.665 4.881 1.00 95.50 169 ALA A C 1
ATOM 1283 O O . ALA A 1 169 ? -11.655 -4.862 4.750 1.00 95.50 169 ALA A O 1
ATOM 1284 N N . LYS A 1 170 ? -13.314 -6.110 3.861 1.00 92.50 170 LYS A N 1
ATOM 1285 C CA . LYS A 1 170 ? -13.110 -5.699 2.462 1.00 92.50 170 LYS A CA 1
ATOM 1286 C C . LYS A 1 170 ? -14.010 -4.543 2.019 1.00 92.50 170 LYS A C 1
ATOM 1288 O O . LYS A 1 170 ? -13.925 -4.109 0.881 1.00 92.50 170 LYS A O 1
ATOM 1293 N N . ASP A 1 171 ? -14.910 -4.089 2.881 1.00 92.12 171 ASP A N 1
ATOM 1294 C CA . ASP A 1 171 ? -15.868 -3.040 2.554 1.00 92.12 171 ASP A CA 1
ATOM 1295 C C . ASP A 1 171 ? -16.481 -2.437 3.826 1.00 92.12 171 ASP A C 1
ATOM 1297 O O . ASP A 1 171 ? -16.348 -2.971 4.940 1.00 92.12 171 ASP A O 1
ATOM 1301 N N . GLY A 1 172 ? -17.172 -1.309 3.643 1.00 93.00 172 GLY A N 1
ATOM 1302 C CA . GLY A 1 172 ? -17.818 -0.573 4.721 1.00 93.00 172 GLY A CA 1
ATOM 1303 C C . GLY A 1 172 ? -18.913 -1.363 5.439 1.00 93.00 172 GLY A C 1
ATOM 1304 O O . GLY A 1 172 ? -18.947 -1.374 6.671 1.00 93.00 172 GLY A O 1
ATOM 1305 N N . LEU A 1 173 ? -19.761 -2.099 4.715 1.00 94.25 173 LEU A N 1
ATOM 1306 C CA . LEU A 1 173 ? -20.856 -2.870 5.313 1.00 94.25 173 LEU A CA 1
ATOM 1307 C C . LEU A 1 173 ? -20.320 -3.963 6.238 1.00 94.25 173 LEU A C 1
ATOM 1309 O O . LEU A 1 173 ? -20.766 -4.102 7.381 1.00 94.25 173 LEU A O 1
ATOM 1313 N N . LYS A 1 174 ? -19.308 -4.699 5.775 1.00 95.50 174 LYS A N 1
ATOM 1314 C CA . LYS A 1 174 ? -18.669 -5.753 6.548 1.00 95.50 174 LYS A CA 1
ATOM 1315 C C . LYS A 1 174 ? -17.971 -5.202 7.780 1.00 95.50 174 LYS A C 1
ATOM 1317 O O . LYS A 1 174 ? -18.012 -5.839 8.834 1.00 95.50 174 LYS A O 1
ATOM 1322 N N . SER A 1 175 ? -17.366 -4.021 7.670 1.00 96.12 175 SER A N 1
ATOM 1323 C CA . SER A 1 175 ? -16.752 -3.353 8.817 1.00 96.12 175 SER A CA 1
ATOM 1324 C C . SER A 1 175 ? -17.785 -3.043 9.905 1.00 96.12 175 SER A C 1
ATOM 1326 O O . SER A 1 175 ? -17.568 -3.384 11.067 1.00 96.12 175 SER A O 1
ATOM 1328 N N . LEU A 1 176 ? -18.958 -2.518 9.532 1.00 95.06 176 LEU A N 1
ATOM 1329 C CA . LEU A 1 176 ? -20.045 -2.215 10.465 1.00 95.06 176 LEU A CA 1
ATOM 1330 C C . LEU A 1 176 ? -20.607 -3.484 11.116 1.00 95.06 176 LEU A C 1
ATOM 1332 O O . LEU A 1 176 ? -20.893 -3.486 12.313 1.00 95.06 176 LEU A O 1
ATOM 1336 N N . GLU A 1 177 ? -20.748 -4.579 10.361 1.00 95.25 177 GLU A N 1
ATOM 1337 C CA . GLU A 1 177 ? -21.145 -5.875 10.927 1.00 95.25 177 GLU A CA 1
ATOM 1338 C C . GLU A 1 177 ? -20.165 -6.368 11.993 1.00 95.25 177 GLU A C 1
ATOM 1340 O O . GLU A 1 177 ? -20.589 -6.871 13.035 1.00 95.25 177 GLU A O 1
ATOM 1345 N N . LEU A 1 178 ? -18.862 -6.259 11.723 1.00 95.81 178 LEU A N 1
ATOM 1346 C CA . LEU A 1 178 ? -17.820 -6.697 12.644 1.00 95.81 178 LEU A CA 1
ATOM 1347 C C . LEU A 1 178 ? -17.784 -5.818 13.891 1.00 95.81 178 LEU A C 1
ATOM 1349 O O . LEU A 1 178 ? -17.736 -6.355 14.993 1.00 95.81 178 LEU A O 1
ATOM 1353 N N . ILE A 1 179 ? -17.877 -4.495 13.735 1.00 94.75 179 ILE A N 1
ATOM 1354 C CA . ILE A 1 179 ? -17.883 -3.543 14.855 1.00 94.75 179 ILE A CA 1
ATOM 1355 C C . ILE A 1 179 ? -19.110 -3.748 15.755 1.00 94.75 179 ILE A C 1
ATOM 1357 O O . ILE A 1 179 ? -19.017 -3.631 16.968 1.00 94.75 179 ILE A O 1
ATOM 1361 N N . LYS A 1 180 ? -20.266 -4.131 15.201 1.00 92.38 180 LYS A N 1
ATOM 1362 C CA . LYS A 1 180 ? -21.447 -4.480 16.014 1.00 92.38 180 LYS A CA 1
ATOM 1363 C C . LYS A 1 180 ? -21.268 -5.766 16.825 1.00 92.38 180 LYS A C 1
ATOM 1365 O O . LYS A 1 180 ? -21.914 -5.924 17.857 1.00 92.38 180 LYS A O 1
ATOM 1370 N N . LYS A 1 181 ? -20.458 -6.709 16.335 1.00 92.69 181 LYS A N 1
ATOM 1371 C CA . LYS A 1 181 ? -20.274 -8.041 16.938 1.00 92.69 181 LYS A CA 1
ATOM 1372 C C . LYS A 1 181 ? -19.099 -8.106 17.909 1.00 92.69 181 LYS A C 1
ATOM 1374 O O . LYS A 1 181 ? -19.143 -8.894 18.847 1.00 92.69 181 LYS A O 1
ATOM 1379 N N . ASN A 1 182 ? -18.062 -7.310 17.675 1.00 94.00 182 ASN A N 1
ATOM 1380 C CA . ASN A 1 182 ? -16.800 -7.360 18.401 1.00 94.00 182 ASN A CA 1
ATOM 1381 C C . ASN A 1 182 ? -16.428 -5.974 18.920 1.00 94.00 182 ASN A C 1
ATOM 1383 O O . ASN A 1 182 ? -16.663 -4.975 18.250 1.00 94.00 182 ASN A O 1
ATOM 1387 N N . GLN A 1 183 ? -15.758 -5.925 20.069 1.00 93.81 183 GLN A N 1
ATOM 1388 C CA . GLN A 1 183 ? -15.173 -4.691 20.583 1.00 93.81 183 GLN A CA 1
ATOM 1389 C C . GLN A 1 183 ? -13.762 -4.513 20.021 1.00 93.81 183 GLN A C 1
ATOM 1391 O O . GLN A 1 183 ? -12.915 -5.394 20.175 1.00 93.81 183 GLN A O 1
ATOM 1396 N N . TYR A 1 184 ? -13.534 -3.381 19.363 1.00 95.56 184 TYR A N 1
ATOM 1397 C CA . TYR A 1 184 ? -12.238 -2.993 18.811 1.00 95.56 184 TYR A CA 1
ATOM 1398 C C . TYR A 1 184 ? -11.682 -1.811 19.592 1.00 95.56 184 TYR A C 1
ATOM 1400 O O . TYR A 1 184 ? -12.422 -0.890 19.935 1.00 95.56 184 TYR A O 1
ATOM 1408 N N . ASP A 1 185 ? -10.376 -1.824 19.822 1.00 94.12 185 ASP A N 1
ATOM 1409 C CA . ASP A 1 185 ? -9.657 -0.691 20.399 1.00 94.12 185 ASP A CA 1
ATOM 1410 C C . ASP A 1 185 ? -9.289 0.319 19.305 1.00 94.12 185 ASP A C 1
ATOM 1412 O O . ASP A 1 185 ? -9.321 1.531 19.524 1.00 94.12 185 ASP A O 1
ATOM 1416 N N . ILE A 1 186 ? -8.965 -0.187 18.109 1.00 95.25 186 ILE A N 1
ATOM 1417 C CA . ILE A 1 186 ? -8.521 0.601 16.959 1.00 95.25 186 ILE A CA 1
ATOM 1418 C C . ILE A 1 186 ? -9.240 0.125 15.693 1.00 95.25 186 ILE A C 1
ATOM 1420 O O . ILE A 1 186 ? -9.290 -1.072 1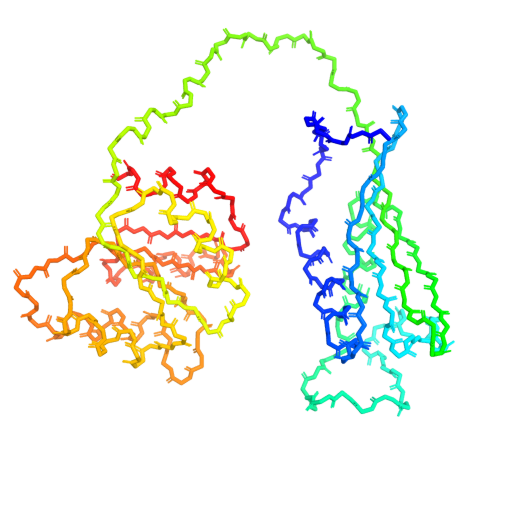5.406 1.00 95.25 186 ILE A O 1
ATOM 1424 N N . VAL A 1 187 ? -9.734 1.070 14.896 1.00 96.06 187 VAL A N 1
ATOM 1425 C CA . VAL A 1 187 ? -10.242 0.843 13.540 1.00 96.06 187 VAL A CA 1
ATOM 1426 C C . VAL A 1 187 ? -9.412 1.667 12.562 1.00 96.06 187 VAL A C 1
ATOM 1428 O O . VAL A 1 187 ? -9.333 2.889 12.670 1.00 96.06 187 VAL A O 1
ATOM 1431 N N . LEU A 1 188 ? -8.793 0.989 11.602 1.00 95.88 188 LEU A N 1
ATOM 1432 C CA . LEU A 1 188 ? -8.101 1.583 10.466 1.00 95.88 188 LEU A CA 1
ATOM 1433 C C . LEU A 1 188 ? -9.019 1.481 9.257 1.00 95.88 188 LEU A C 1
ATOM 1435 O O . LEU A 1 188 ? -9.353 0.375 8.833 1.00 95.88 188 LEU A O 1
ATOM 1439 N N . LEU A 1 189 ? -9.451 2.621 8.734 1.00 95.06 189 LEU A N 1
ATOM 1440 C CA . LEU A 1 189 ? -10.552 2.686 7.784 1.00 95.06 189 LEU A CA 1
ATOM 1441 C C . LEU A 1 189 ? -10.123 3.392 6.508 1.00 95.06 189 LEU A C 1
ATOM 1443 O O . LEU A 1 189 ? -9.833 4.587 6.535 1.00 95.06 189 LEU A O 1
ATOM 1447 N N . ASP A 1 190 ? -10.101 2.670 5.394 1.00 93.19 190 ASP A N 1
ATOM 1448 C CA . ASP A 1 190 ? -9.922 3.298 4.094 1.00 93.19 190 ASP A CA 1
ATOM 1449 C C . ASP A 1 190 ? -11.060 4.269 3.768 1.00 93.19 190 ASP A C 1
ATOM 1451 O O . ASP A 1 190 ? -12.227 4.008 4.055 1.00 93.19 190 ASP A O 1
ATOM 1455 N N . ILE A 1 191 ? -10.717 5.405 3.164 1.00 89.44 191 ILE A N 1
ATOM 1456 C CA . ILE A 1 191 ? -11.703 6.368 2.677 1.00 89.44 191 ILE A CA 1
ATOM 1457 C C . ILE A 1 191 ? -12.333 5.860 1.386 1.00 89.44 191 ILE A C 1
ATOM 1459 O O . ILE A 1 191 ? -13.552 5.901 1.245 1.00 89.44 191 ILE A O 1
ATOM 1463 N N . ASN A 1 192 ? -11.515 5.414 0.437 1.00 85.44 192 ASN A N 1
ATOM 1464 C CA . ASN A 1 192 ? -11.941 5.182 -0.935 1.00 85.44 192 ASN A CA 1
ATOM 1465 C C . ASN A 1 192 ? -12.328 3.717 -1.145 1.00 85.44 192 ASN A C 1
ATOM 1467 O O . ASN A 1 192 ? -11.551 2.954 -1.697 1.00 85.44 192 ASN A O 1
ATOM 1471 N N . MET A 1 193 ? -13.543 3.350 -0.737 1.00 90.69 193 MET A N 1
ATOM 1472 C CA . MET A 1 193 ? -14.102 2.011 -0.953 1.00 90.69 193 MET A CA 1
ATOM 1473 C C . MET A 1 193 ? -15.371 2.074 -1.818 1.00 90.69 193 MET A C 1
ATOM 1475 O O . MET A 1 193 ? -16.113 3.059 -1.746 1.00 90.69 193 MET A O 1
ATOM 1479 N N . PRO A 1 194 ? -15.660 1.042 -2.631 1.00 77.88 194 PRO A N 1
ATOM 1480 C CA . PRO A 1 194 ? -16.875 0.977 -3.431 1.00 77.88 194 PRO A CA 1
ATOM 1481 C C . PRO A 1 194 ? -18.120 0.793 -2.554 1.00 77.88 194 PRO A C 1
ATOM 1483 O O . PRO A 1 194 ? -18.069 0.184 -1.486 1.00 77.88 194 PRO A O 1
ATOM 1486 N N . HIS A 1 195 ? -19.262 1.267 -3.062 1.00 88.50 195 HIS A N 1
ATOM 1487 C CA . HIS A 1 195 ? -20.604 1.198 -2.457 1.00 88.50 195 HIS A CA 1
ATOM 1488 C C . HIS A 1 195 ? -20.808 1.979 -1.153 1.00 88.50 195 HIS A C 1
ATOM 1490 O O . HIS A 1 195 ? -21.848 2.615 -1.014 1.00 88.50 195 HIS A O 1
ATOM 1496 N N . MET A 1 196 ? -19.864 1.912 -0.215 1.00 89.06 196 MET A N 1
ATOM 1497 C CA . MET A 1 196 ? -19.890 2.637 1.051 1.00 89.06 196 MET A CA 1
ATOM 1498 C C . MET A 1 196 ? -18.481 3.120 1.385 1.00 89.06 196 MET A C 1
ATOM 1500 O O . MET A 1 196 ? -17.606 2.315 1.716 1.00 89.06 196 MET A O 1
ATOM 1504 N N . ASP A 1 197 ? -18.279 4.434 1.310 1.00 88.94 197 ASP A N 1
ATOM 1505 C CA . ASP A 1 197 ? -16.986 5.062 1.567 1.00 88.94 197 ASP A CA 1
ATOM 1506 C C . ASP A 1 197 ? -16.678 5.138 3.080 1.00 88.94 197 ASP A C 1
ATOM 1508 O O . ASP A 1 197 ? -17.547 4.977 3.946 1.00 88.94 197 ASP A O 1
ATOM 1512 N N . GLY A 1 198 ? -15.418 5.391 3.439 1.00 90.06 198 GLY A N 1
ATOM 1513 C CA . GLY A 1 198 ? -15.017 5.472 4.846 1.00 90.06 198 GLY A CA 1
ATOM 1514 C C . GLY A 1 198 ? -15.698 6.610 5.621 1.00 90.06 198 GLY A C 1
ATOM 1515 O O . GLY A 1 198 ? -15.873 6.526 6.837 1.00 90.06 198 GLY A O 1
ATOM 1516 N N . PHE A 1 199 ? -16.130 7.679 4.948 1.00 90.38 199 PHE A N 1
ATOM 1517 C CA . PHE A 1 199 ? -16.881 8.752 5.598 1.00 90.38 199 PHE A CA 1
ATOM 1518 C C . PHE A 1 199 ? -18.310 8.328 5.934 1.00 90.38 199 PHE A C 1
ATOM 1520 O O . PHE A 1 199 ? -18.838 8.748 6.965 1.00 90.38 199 PHE A O 1
ATOM 1527 N N . GLU A 1 200 ? -18.945 7.534 5.079 1.00 93.06 200 GLU A N 1
ATOM 1528 C CA . GLU A 1 200 ? -20.257 6.940 5.318 1.00 93.06 200 GLU A CA 1
ATOM 1529 C C . GLU A 1 200 ? -20.196 5.958 6.485 1.00 93.06 200 GLU A C 1
ATOM 1531 O O . GLU A 1 200 ? -20.984 6.091 7.420 1.00 93.06 200 GLU A O 1
ATOM 1536 N N . VAL A 1 201 ? -19.189 5.077 6.520 1.00 93.88 201 VAL A N 1
ATOM 1537 C CA . VAL A 1 201 ? -18.939 4.193 7.673 1.00 93.88 201 VAL A CA 1
ATOM 1538 C C . VAL A 1 201 ? -18.792 5.002 8.962 1.00 93.88 201 VAL A C 1
ATOM 1540 O O . VAL A 1 201 ? -19.418 4.682 9.968 1.00 93.88 201 VAL A O 1
ATOM 1543 N N . LEU A 1 202 ? -18.008 6.085 8.947 1.00 91.50 202 LEU A N 1
ATOM 1544 C CA . LEU A 1 202 ? -17.800 6.926 10.128 1.00 91.50 202 LEU A CA 1
ATOM 1545 C C . LEU A 1 202 ? -19.091 7.620 10.596 1.00 91.50 202 LEU A C 1
ATOM 1547 O O . LEU A 1 202 ? -19.311 7.772 11.799 1.00 91.50 202 LEU A O 1
ATOM 1551 N N . LYS A 1 203 ? -19.966 8.029 9.668 1.00 90.88 203 LYS A N 1
ATOM 1552 C CA . LYS A 1 203 ? -21.291 8.578 10.002 1.00 90.88 203 LYS A CA 1
ATOM 1553 C C . LYS A 1 203 ? -22.196 7.519 10.629 1.00 90.88 203 LYS A C 1
ATOM 1555 O O . LYS A 1 203 ? -22.816 7.803 11.651 1.00 90.88 203 LYS A O 1
ATOM 15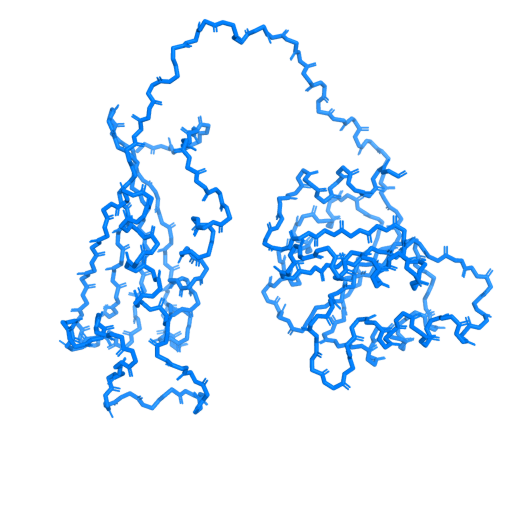60 N N . GLU A 1 204 ? -22.237 6.317 10.062 1.00 91.81 204 GLU A N 1
ATOM 1561 C CA . GLU A 1 204 ? -23.002 5.192 10.610 1.00 91.81 204 GLU A CA 1
ATOM 1562 C C . GLU A 1 204 ? -22.476 4.772 11.988 1.00 91.81 204 GLU A C 1
ATOM 1564 O O . GLU A 1 204 ? -23.242 4.513 12.908 1.00 91.81 204 GLU A O 1
ATOM 1569 N N . LEU A 1 205 ? -21.163 4.798 12.209 1.00 89.38 205 LEU A N 1
ATOM 1570 C CA . LEU A 1 205 ? -20.594 4.514 13.528 1.00 89.38 205 LEU A CA 1
ATOM 1571 C C . LEU A 1 205 ? -21.030 5.510 14.603 1.00 89.38 205 LEU A C 1
ATOM 1573 O O . LEU A 1 205 ? -21.155 5.123 15.760 1.00 89.38 205 LEU A O 1
ATOM 1577 N N . LYS A 1 206 ? -21.305 6.768 14.243 1.00 84.62 206 LYS A N 1
ATOM 1578 C CA . LYS A 1 206 ? -21.858 7.751 15.186 1.00 84.62 206 LYS A CA 1
ATOM 1579 C C . LYS A 1 206 ? -23.330 7.520 15.508 1.00 84.62 206 LYS A C 1
ATOM 1581 O O . LYS A 1 206 ? -23.767 7.921 16.582 1.00 84.62 206 LYS A O 1
ATOM 1586 N N . SER A 1 207 ? -24.098 6.943 14.584 1.00 86.44 207 SER A N 1
ATOM 1587 C CA . SER A 1 207 ? -25.509 6.608 14.822 1.00 86.44 207 SER A CA 1
ATOM 1588 C C . SER A 1 207 ? -25.646 5.334 15.664 1.00 86.44 207 SER A C 1
ATOM 1590 O O . SER A 1 207 ? -26.628 5.154 16.386 1.00 86.44 207 SER A O 1
ATOM 1592 N N . LEU A 1 208 ? -24.630 4.469 15.623 1.00 80.69 208 LEU A N 1
ATOM 1593 C CA . LEU A 1 208 ? -24.494 3.316 16.496 1.00 80.69 208 LEU A CA 1
ATOM 1594 C C . LEU A 1 208 ? -24.106 3.797 17.900 1.00 80.69 208 LEU A C 1
ATOM 1596 O O . LEU A 1 208 ? -22.961 4.148 18.156 1.00 80.69 208 LEU A O 1
ATOM 1600 N N . ASN A 1 209 ? -25.067 3.796 18.827 1.00 82.06 209 ASN A N 1
ATOM 1601 C CA . ASN A 1 209 ? -24.845 4.039 20.259 1.00 82.06 209 ASN A CA 1
ATOM 1602 C C . ASN A 1 209 ? -24.016 2.900 20.892 1.00 82.06 209 ASN A C 1
ATOM 1604 O O . ASN A 1 209 ? -24.514 2.133 21.718 1.00 82.06 209 ASN A O 1
ATOM 1608 N N . LEU A 1 210 ? -22.764 2.745 20.460 1.00 84.31 210 LEU A N 1
ATOM 1609 C CA . LEU A 1 210 ? -21.831 1.758 20.983 1.00 84.31 210 LEU A CA 1
ATOM 1610 C C . LEU A 1 210 ? -21.555 2.059 22.460 1.00 84.31 210 LEU A C 1
ATOM 1612 O O . LEU A 1 210 ? -21.361 3.205 22.860 1.00 84.31 210 LEU A O 1
ATOM 1616 N N . THR A 1 211 ? -21.501 1.011 23.280 1.00 85.19 211 THR A N 1
ATOM 1617 C CA . THR A 1 211 ? -21.155 1.112 24.709 1.00 85.19 211 THR A CA 1
ATOM 1618 C C . THR A 1 211 ? -19.668 1.391 24.947 1.00 85.19 211 THR A C 1
ATOM 1620 O O . THR A 1 211 ? -19.255 1.618 26.081 1.00 85.19 211 THR A O 1
ATOM 1623 N N . TYR A 1 212 ? -18.866 1.382 23.883 1.00 87.50 212 TYR A N 1
ATOM 1624 C CA . TYR A 1 212 ? -17.436 1.657 23.865 1.00 87.50 212 TYR A CA 1
ATOM 1625 C C . TYR A 1 212 ? -17.109 2.550 22.663 1.00 87.50 212 TYR A C 1
ATOM 1627 O O . TYR A 1 212 ? -17.884 2.632 21.709 1.00 87.50 212 TYR A O 1
ATOM 1635 N N . LYS A 1 213 ? -15.953 3.217 22.697 1.00 87.56 213 LYS A N 1
ATOM 1636 C CA . LYS A 1 213 ? -15.521 4.130 21.637 1.00 87.56 213 LYS A CA 1
ATOM 1637 C C . LYS A 1 213 ? -14.162 3.683 21.080 1.00 87.56 213 LYS A C 1
ATOM 1639 O O . LYS A 1 213 ? -13.156 3.951 21.738 1.00 87.56 213 LYS A O 1
ATOM 1644 N N . PRO A 1 214 ? -14.112 3.001 19.919 1.00 92.00 214 PRO A N 1
ATOM 1645 C CA . PRO A 1 214 ? -12.838 2.677 19.279 1.00 92.00 214 PRO A CA 1
ATOM 1646 C C . PRO A 1 214 ? -12.122 3.959 18.839 1.00 92.00 214 PRO A C 1
ATOM 1648 O O . PRO A 1 214 ? -12.789 4.920 18.446 1.00 92.00 214 PRO A O 1
ATOM 1651 N N . LYS A 1 215 ? -10.782 3.957 18.831 1.00 93.50 215 LYS A N 1
ATOM 1652 C CA . LYS A 1 215 ? -10.014 4.969 18.091 1.00 93.50 215 LYS A CA 1
ATOM 1653 C C . LYS A 1 215 ? -10.154 4.696 16.594 1.00 93.50 215 LYS A C 1
ATOM 1655 O O . LYS A 1 215 ? -9.878 3.580 16.153 1.00 93.50 215 LYS A O 1
ATOM 1660 N N . ILE A 1 216 ? -10.558 5.687 15.806 1.00 93.38 216 ILE A N 1
ATOM 1661 C CA . ILE A 1 216 ? -10.754 5.545 14.359 1.00 93.38 216 ILE A CA 1
ATOM 1662 C C . ILE A 1 216 ? -9.724 6.389 13.614 1.00 93.38 216 ILE A C 1
ATOM 1664 O O . ILE A 1 216 ? -9.737 7.619 13.692 1.00 93.38 216 ILE A O 1
ATOM 1668 N N . TYR A 1 217 ? -8.871 5.723 12.837 1.00 93.44 217 TYR A N 1
ATOM 1669 C CA . TYR A 1 217 ? -7.882 6.364 11.977 1.00 93.44 217 TYR A CA 1
ATOM 1670 C C . TYR A 1 217 ? -8.234 6.153 10.504 1.00 93.44 217 TYR A C 1
ATOM 1672 O O . TYR A 1 217 ? -8.370 5.019 10.043 1.00 93.44 217 TYR A O 1
ATOM 1680 N N . MET A 1 218 ? -8.346 7.248 9.754 1.00 91.88 218 MET A N 1
ATOM 1681 C CA . MET A 1 218 ? -8.667 7.201 8.326 1.00 91.88 218 MET A CA 1
ATOM 1682 C C . MET A 1 218 ? -7.411 6.963 7.488 1.00 91.88 218 MET A C 1
ATOM 1684 O O . MET A 1 218 ? -6.402 7.643 7.666 1.00 91.88 218 MET A O 1
ATOM 1688 N N . LEU A 1 219 ? -7.470 6.048 6.530 1.00 90.12 219 LEU A N 1
ATOM 1689 C CA . LEU A 1 219 ? -6.417 5.823 5.547 1.00 90.12 219 LEU A CA 1
ATOM 1690 C C . LEU A 1 219 ? -6.862 6.435 4.217 1.00 90.12 219 LEU A C 1
ATOM 1692 O O . LEU A 1 219 ? -7.970 6.183 3.764 1.00 90.12 219 LEU A O 1
ATOM 1696 N N . THR A 1 220 ? -6.029 7.267 3.601 1.00 80.75 220 THR A N 1
ATOM 1697 C CA . THR A 1 220 ? -6.421 8.053 2.418 1.00 80.75 220 THR A CA 1
ATOM 1698 C C . THR A 1 220 ? -5.362 7.991 1.336 1.00 80.75 220 THR A C 1
ATOM 1700 O O . THR A 1 220 ? -4.184 8.112 1.650 1.00 80.75 220 THR A O 1
ATOM 1703 N N . ALA A 1 221 ? -5.740 7.847 0.067 1.00 74.44 221 ALA A N 1
ATOM 1704 C CA . ALA A 1 221 ? -4.797 8.034 -1.040 1.00 74.44 221 ALA A CA 1
ATOM 1705 C C . ALA A 1 221 ? -4.405 9.517 -1.217 1.00 74.44 221 ALA A C 1
ATOM 1707 O O . ALA A 1 221 ? -3.291 9.824 -1.635 1.00 74.44 221 ALA A O 1
ATOM 1708 N N . ASP A 1 222 ? -5.293 10.436 -0.827 1.00 69.69 222 ASP A N 1
ATOM 1709 C CA . ASP A 1 222 ? -5.122 11.870 -1.030 1.00 69.69 222 ASP A CA 1
ATOM 1710 C C . ASP A 1 222 ? -4.665 12.600 0.235 1.00 69.69 222 ASP A C 1
ATOM 1712 O O . ASP A 1 222 ? -5.230 12.429 1.318 1.00 69.69 222 ASP A O 1
ATOM 1716 N N . ALA A 1 223 ? -3.691 13.499 0.078 1.00 65.75 223 ALA A N 1
ATOM 1717 C CA . ALA A 1 223 ? -3.178 14.362 1.145 1.00 65.75 223 ALA A CA 1
ATOM 1718 C C . ALA A 1 223 ? -3.852 15.751 1.201 1.00 65.75 223 ALA A C 1
ATOM 1720 O O . ALA A 1 223 ? -3.381 16.633 1.928 1.00 65.75 223 ALA A O 1
ATOM 1721 N N . TYR A 1 224 ? -4.923 15.973 0.427 1.00 73.00 224 TYR A N 1
ATOM 1722 C CA . TYR A 1 224 ? -5.567 17.282 0.303 1.00 73.00 224 TYR A CA 1
ATOM 1723 C C . TYR A 1 224 ? -6.120 17.800 1.639 1.00 73.00 224 TYR A C 1
ATOM 1725 O O . TYR A 1 224 ? -6.732 17.072 2.424 1.00 73.00 224 TYR A O 1
ATOM 1733 N N . GLU A 1 225 ? -5.969 19.107 1.866 1.00 69.19 225 GLU A N 1
ATOM 1734 C CA . GLU A 1 225 ? -6.496 19.805 3.050 1.00 69.19 225 GLU A CA 1
ATOM 1735 C C . GLU A 1 225 ? -8.017 19.658 3.209 1.00 69.19 225 GLU A C 1
ATOM 1737 O O . GLU A 1 225 ? -8.534 19.616 4.325 1.00 69.19 225 GLU A O 1
ATOM 1742 N N . THR A 1 226 ? -8.752 19.534 2.105 1.00 73.81 226 THR A N 1
ATOM 1743 C CA . THR A 1 226 ? -10.202 19.290 2.110 1.00 73.81 226 THR A CA 1
ATOM 1744 C C . THR A 1 226 ? -10.550 17.949 2.755 1.00 73.81 226 THR A C 1
ATOM 1746 O O . THR A 1 226 ? -11.433 17.896 3.613 1.00 73.81 226 THR A O 1
ATOM 1749 N N . THR A 1 227 ? -9.818 16.888 2.408 1.00 74.88 227 THR A N 1
ATOM 1750 C CA . THR A 1 227 ? -9.968 15.550 2.992 1.00 74.88 227 THR A CA 1
ATOM 1751 C C . THR A 1 227 ? -9.660 15.585 4.484 1.00 74.88 227 THR A C 1
ATOM 1753 O O . THR A 1 227 ? -10.474 15.128 5.283 1.00 74.88 227 THR A O 1
ATOM 1756 N N . LYS A 1 228 ? -8.557 16.232 4.889 1.00 72.62 228 LYS A N 1
ATOM 1757 C CA . LYS A 1 228 ? -8.196 16.384 6.311 1.00 72.62 228 LYS A CA 1
ATOM 1758 C C . LYS A 1 228 ? -9.278 17.097 7.119 1.00 72.62 228 LYS A C 1
ATOM 1760 O O . LYS A 1 228 ? -9.671 16.620 8.181 1.00 72.62 228 LYS A O 1
ATOM 1765 N N . LYS A 1 229 ? -9.797 18.221 6.609 1.00 80.25 229 LYS A N 1
ATOM 1766 C CA . LYS A 1 229 ? -10.877 18.979 7.263 1.00 80.25 229 LYS A CA 1
ATOM 1767 C C . LYS A 1 229 ? -12.149 18.149 7.410 1.00 80.25 229 LYS A C 1
ATOM 1769 O O . LYS A 1 229 ? -12.801 18.226 8.449 1.00 80.25 229 LYS A O 1
ATOM 1774 N N . ARG A 1 230 ? -12.492 17.350 6.395 1.00 81.50 230 ARG A N 1
ATOM 1775 C CA . ARG A 1 230 ? -13.656 16.453 6.427 1.00 81.50 230 ARG A CA 1
ATOM 1776 C C . ARG A 1 230 ? -13.475 15.313 7.432 1.00 81.50 230 ARG A C 1
ATOM 1778 O O . ARG A 1 230 ? -14.412 15.004 8.157 1.00 81.50 230 ARG A O 1
ATOM 1785 N N . CYS A 1 231 ? -12.281 14.730 7.516 1.00 79.50 231 CYS A N 1
ATOM 1786 C CA . CYS A 1 231 ? -11.941 13.738 8.536 1.00 79.50 231 CYS A CA 1
ATOM 1787 C C . CYS A 1 231 ? -12.138 14.326 9.948 1.00 79.50 231 CYS A C 1
ATOM 1789 O O . CYS A 1 231 ? -12.910 13.791 10.746 1.00 79.50 231 CYS A O 1
ATOM 1791 N N . LEU A 1 232 ? -11.536 15.490 10.219 1.00 78.12 232 LEU A N 1
ATOM 1792 C CA . LEU A 1 232 ? -11.627 16.165 11.519 1.00 78.12 232 LEU A CA 1
ATOM 1793 C C . LEU A 1 232 ? -13.067 16.533 11.903 1.00 78.12 232 LEU A C 1
ATOM 1795 O O . LEU A 1 232 ? -13.476 16.299 13.039 1.00 78.12 232 LEU A O 1
ATOM 1799 N N . SER A 1 233 ? -13.867 17.062 10.972 1.00 84.00 233 SER A N 1
ATOM 1800 C CA . SER A 1 233 ? -15.268 17.412 11.255 1.00 84.00 233 SER A CA 1
ATOM 1801 C C . SER A 1 233 ? -16.138 16.186 11.5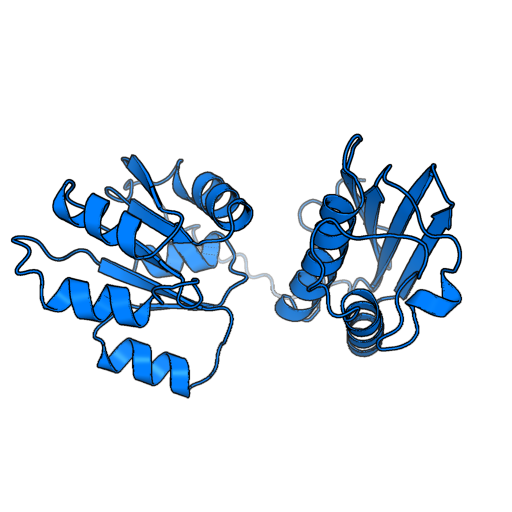41 1.00 84.00 233 SER A C 1
ATOM 1803 O O . SER A 1 233 ? -17.105 16.255 12.303 1.00 84.00 233 SER A O 1
ATOM 1805 N N . LEU A 1 234 ? -15.770 15.033 10.981 1.00 82.06 234 LEU A N 1
ATOM 1806 C CA . LEU A 1 234 ? -16.402 13.753 11.264 1.00 82.06 234 LEU A CA 1
ATOM 1807 C C . LEU A 1 234 ? -15.825 13.065 12.507 1.00 82.06 234 LEU A C 1
ATOM 1809 O O . LEU A 1 234 ? -16.339 12.023 12.891 1.00 82.06 234 LEU A O 1
ATOM 1813 N N . GLY A 1 235 ? -14.899 13.692 13.235 1.00 81.25 235 GLY A N 1
ATOM 1814 C CA . GLY A 1 235 ? -14.471 13.253 14.564 1.00 81.25 235 GLY A CA 1
ATOM 1815 C C . GLY A 1 235 ? -13.623 11.984 14.572 1.00 81.25 235 GLY A C 1
ATOM 1816 O O . GLY A 1 235 ? -13.708 11.230 15.536 1.00 81.25 235 GLY A O 1
ATOM 1817 N N . CYS A 1 236 ? -12.850 11.735 13.513 1.00 84.62 236 CYS A N 1
ATOM 1818 C CA . CYS A 1 236 ? -11.806 10.713 13.540 1.00 84.62 236 CYS A CA 1
ATOM 1819 C C . CYS A 1 236 ? -10.653 11.127 14.469 1.00 84.62 236 CYS A C 1
ATOM 1821 O O . CYS A 1 236 ? -10.346 12.315 14.599 1.00 84.62 236 CYS A O 1
ATOM 1823 N N . ASP A 1 237 ? -9.970 10.146 15.050 1.00 89.06 237 ASP A N 1
ATOM 1824 C CA . ASP A 1 237 ? -8.847 10.357 15.970 1.00 89.06 237 ASP A CA 1
ATOM 1825 C C . ASP A 1 237 ? -7.528 10.640 15.232 1.00 89.06 237 ASP A C 1
ATOM 1827 O O . ASP A 1 237 ? -6.580 11.168 15.806 1.00 89.06 237 ASP A O 1
ATOM 1831 N N . GLY A 1 238 ? -7.474 10.352 13.930 1.00 87.75 238 GLY A N 1
ATOM 1832 C CA . GLY A 1 238 ? -6.371 10.753 13.066 1.00 87.75 238 GLY A CA 1
ATOM 1833 C C . GLY A 1 238 ? -6.528 10.248 11.639 1.00 87.75 238 GLY A C 1
ATOM 1834 O O . GLY A 1 238 ? -7.535 9.637 11.274 1.00 87.75 238 GLY A O 1
ATOM 1835 N N . PHE A 1 239 ? -5.520 10.508 10.812 1.00 87.69 239 PHE A N 1
ATOM 1836 C CA . PHE A 1 239 ? -5.480 10.010 9.443 1.00 87.69 239 PHE A CA 1
ATOM 1837 C C . PHE A 1 239 ? -4.047 9.714 8.997 1.00 87.69 239 PHE A C 1
ATOM 1839 O O . PHE A 1 239 ? -3.086 10.256 9.544 1.00 87.69 239 PHE A O 1
ATOM 1846 N N . LEU A 1 240 ? -3.915 8.876 7.971 1.00 86.44 240 LEU A N 1
ATOM 1847 C CA . LEU A 1 240 ? -2.647 8.503 7.364 1.00 86.44 240 LEU A CA 1
ATOM 1848 C C . LEU A 1 240 ? -2.775 8.433 5.845 1.00 86.44 240 LEU A C 1
ATOM 1850 O O . LEU A 1 240 ? -3.667 7.779 5.308 1.00 86.44 240 LEU A O 1
ATOM 1854 N N . THR A 1 241 ? -1.858 9.091 5.143 1.00 83.56 241 THR A N 1
ATOM 1855 C CA . THR A 1 241 ? -1.806 9.048 3.681 1.00 83.56 241 THR A CA 1
ATOM 1856 C C . THR A 1 241 ? -1.129 7.766 3.208 1.00 83.56 241 THR A C 1
ATOM 1858 O O . THR A 1 241 ? -0.017 7.452 3.637 1.00 83.56 241 THR A O 1
ATOM 1861 N N . LYS A 1 242 ? -1.782 7.040 2.306 1.00 78.06 242 LYS A N 1
ATOM 1862 C CA . LYS A 1 242 ? -1.234 5.911 1.564 1.00 78.06 242 LYS A CA 1
ATOM 1863 C C . LYS A 1 242 ? -0.364 6.433 0.408 1.00 78.06 242 LYS A C 1
ATOM 1865 O O . LYS A 1 242 ? -0.723 7.435 -0.205 1.00 78.06 242 LYS A O 1
ATOM 1870 N N . PRO A 1 243 ? 0.744 5.754 0.073 1.00 73.88 243 PRO A N 1
ATOM 1871 C CA . PRO A 1 243 ? 1.332 4.624 0.793 1.00 73.88 243 PRO A CA 1
ATOM 1872 C C . PRO A 1 243 ? 2.046 5.078 2.081 1.00 73.88 243 PRO A C 1
ATOM 1874 O O . PRO A 1 243 ? 2.747 6.089 2.091 1.00 73.88 243 PRO A O 1
ATOM 1877 N N . PHE A 1 244 ? 1.927 4.299 3.161 1.00 76.44 244 PHE A N 1
ATOM 1878 C CA . PHE A 1 244 ? 2.572 4.580 4.452 1.00 76.44 244 PHE A CA 1
ATOM 1879 C C . PHE A 1 244 ? 3.585 3.500 4.853 1.00 76.44 244 PHE A C 1
ATOM 1881 O O . PHE A 1 244 ? 3.464 2.334 4.480 1.00 76.44 244 PHE A O 1
ATOM 1888 N N . SER A 1 245 ? 4.605 3.876 5.634 1.00 76.56 245 SER A N 1
ATOM 1889 C CA . SER A 1 245 ? 5.531 2.908 6.237 1.00 76.56 245 SER A CA 1
ATOM 1890 C C . SER A 1 245 ? 5.006 2.353 7.563 1.00 76.56 245 SER A C 1
ATOM 1892 O O . SER A 1 245 ? 4.193 2.980 8.242 1.00 76.56 245 SER A O 1
ATOM 1894 N N . LYS A 1 246 ? 5.564 1.212 7.991 1.00 78.00 246 LYS A N 1
ATOM 1895 C CA . LYS A 1 246 ? 5.319 0.639 9.325 1.00 78.00 246 LYS A CA 1
ATOM 1896 C C . LYS A 1 246 ? 5.585 1.651 10.447 1.00 78.00 246 LYS A C 1
ATOM 1898 O O . LYS A 1 246 ? 4.806 1.726 11.384 1.00 78.00 246 LYS A O 1
ATOM 1903 N N . GLN A 1 247 ? 6.655 2.443 10.347 1.00 77.38 247 GLN A N 1
ATOM 1904 C CA . GLN A 1 247 ? 6.965 3.476 11.343 1.00 77.38 247 GLN A CA 1
ATOM 1905 C C . GLN A 1 247 ? 5.888 4.560 11.400 1.00 77.38 247 GLN A C 1
ATOM 1907 O O . GLN A 1 247 ? 5.443 4.883 12.490 1.00 77.38 247 GLN A O 1
ATOM 1912 N N . GLN A 1 248 ? 5.434 5.073 10.249 1.00 81.12 248 GLN A N 1
ATOM 1913 C CA . GLN A 1 248 ? 4.379 6.093 10.208 1.00 81.12 248 GLN A CA 1
ATOM 1914 C C . GLN A 1 248 ? 3.067 5.569 10.798 1.00 81.12 248 GLN A C 1
ATOM 1916 O O . GLN A 1 248 ? 2.417 6.277 11.562 1.00 81.12 248 GLN A O 1
ATOM 1921 N N . LEU A 1 249 ? 2.714 4.316 10.486 1.00 85.38 249 LEU A N 1
ATOM 1922 C CA . LEU A 1 249 ? 1.555 3.659 11.078 1.00 85.38 249 LEU A CA 1
ATOM 1923 C C . LEU A 1 249 ? 1.703 3.560 12.599 1.00 85.38 249 LEU A C 1
ATOM 1925 O O . LEU A 1 249 ? 0.824 4.006 13.319 1.00 85.38 249 LEU A O 1
ATOM 1929 N N . LEU A 1 250 ? 2.828 3.055 13.107 1.00 84.75 250 LEU A N 1
ATOM 1930 C CA . LEU A 1 250 ? 3.021 2.909 14.552 1.00 84.75 250 LEU A CA 1
ATOM 1931 C C . LEU A 1 250 ? 3.050 4.246 15.290 1.00 84.75 250 LEU A C 1
ATOM 1933 O O . LEU A 1 250 ? 2.397 4.375 16.319 1.00 84.75 250 LEU A O 1
ATOM 1937 N N . SER A 1 251 ? 3.721 5.260 14.747 1.00 84.44 251 SER A N 1
ATOM 1938 C CA . SER A 1 251 ? 3.700 6.603 15.330 1.00 84.44 251 SER A CA 1
ATOM 1939 C C . SER A 1 251 ? 2.278 7.149 15.475 1.00 84.44 251 SER A C 1
ATOM 1941 O O . SER A 1 251 ? 1.991 7.807 16.468 1.00 84.44 251 SER A O 1
ATOM 1943 N N . LEU A 1 252 ? 1.381 6.840 14.532 1.00 86.88 252 LEU A N 1
ATOM 1944 C CA . LEU A 1 252 ? -0.029 7.212 14.628 1.00 86.88 252 LEU A CA 1
ATOM 1945 C C . LEU A 1 252 ? -0.768 6.422 15.720 1.00 86.88 252 LEU A C 1
ATOM 1947 O O . LEU A 1 252 ? -1.513 7.007 16.499 1.00 86.88 252 LEU A O 1
ATOM 1951 N N . LEU A 1 253 ? -0.563 5.105 15.809 1.00 86.19 253 LEU A N 1
ATOM 1952 C CA . LEU A 1 253 ? -1.290 4.259 16.773 1.00 86.19 253 LEU A CA 1
ATOM 1953 C C . LEU A 1 253 ? -0.876 4.492 18.231 1.00 86.19 253 LEU A C 1
ATOM 1955 O O . LEU A 1 253 ? -1.648 4.192 19.139 1.00 86.19 253 LEU A O 1
ATOM 1959 N N . HIS A 1 254 ? 0.324 5.030 18.449 1.00 79.62 254 HIS A N 1
ATOM 1960 C CA . HIS A 1 254 ? 0.837 5.392 19.771 1.00 79.62 254 HIS A CA 1
ATOM 1961 C C . HIS A 1 254 ? 0.598 6.865 20.150 1.00 79.62 254 HIS A C 1
ATOM 1963 O O . HIS A 1 254 ? 1.009 7.269 21.238 1.00 79.62 254 HIS A O 1
ATOM 1969 N N . SER A 1 255 ? -0.072 7.642 19.286 1.00 64.56 255 SER A N 1
ATOM 1970 C CA . SER A 1 255 ? -0.566 8.995 19.601 1.00 64.56 255 SER A CA 1
ATOM 1971 C C . SER A 1 255 ? -1.926 8.980 20.304 1.00 64.56 255 SER A C 1
ATOM 1973 O O . SER A 1 255 ? -2.105 9.817 21.211 1.00 64.56 255 SER A O 1
#

Secondary structure (DSSP, 8-state):
---TT----S-HHHHHHHHHHHHHHHHHT-SSS-EEEEEEE-SSEEEEEEEE-SS--S-HHHHTSTT---TT---SSTT--STTHHHHHHHHHHHT-EEEEEEETTTEEEEEEEEEPP----S-------------S-EEEEEEE-S-HHHHHHHHHHHGGGEEEEEEESSHHHHHHHHHHS--SEEEEES--SSS-HHHHHHHHHHS--SS--EEEEEES---HHHHHHHHHTT-SEEEESS--HHHHHHHHT-